Protein AF-A0A7S1Y5G3-F1 (afdb_monomer)

Sequence (217 aa):
IVLGGILVGGYVDHTKQYKRVTLACLVLSGLCLLPLGYMTNSNNAEDEEENVPFGLRYLAEATTTTTTSGWLVVFAMLGLGFFAGPIQPINAELAVDVIYPGDETAVESVQQIGGNLVSALLVPVAQWAARKQISVGGGTSTGTSDDDDGSGGGVICGDLILLLGITVLTFVYFRGFDAQLKRSLADSRDDEMREQQDGSGVELSDIQFETEKLLVV

Solvent-accessible surface area (backbo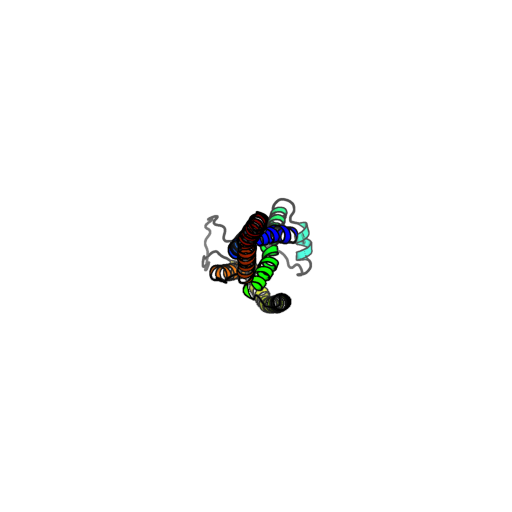ne atoms only — not comparable to full-atom values): 12418 Å² total; per-residue (Å²): 57,71,68,23,28,55,55,52,33,53,51,34,67,76,66,68,46,52,69,64,52,49,50,50,25,48,52,52,27,54,56,30,44,51,63,53,45,55,49,61,32,65,67,62,76,76,68,91,74,80,95,71,62,84,79,52,54,68,61,53,60,73,69,67,61,80,84,73,64,47,62,54,50,50,51,29,52,50,49,26,29,30,33,52,39,20,48,58,61,46,50,52,54,53,51,44,27,51,49,48,98,54,64,60,69,58,52,53,51,51,49,54,53,48,51,52,51,52,49,63,63,41,48,65,53,45,61,54,25,62,72,36,74,47,69,60,58,98,65,89,75,77,69,91,76,95,77,96,67,96,70,83,60,48,47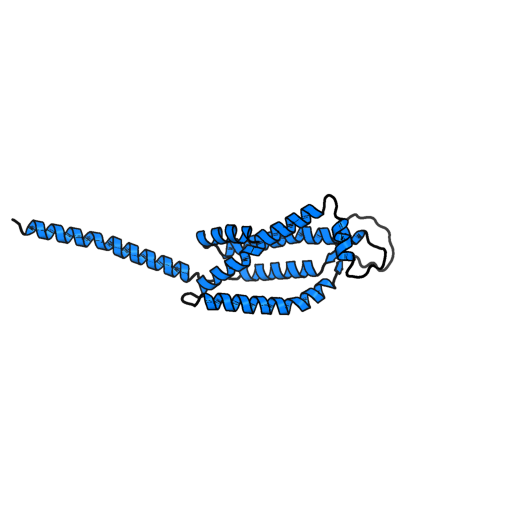,41,52,24,48,54,54,49,53,50,48,50,48,50,53,54,46,54,52,56,69,71,60,80,80,69,52,44,39,64,54,48,56,54,49,54,51,55,53,49,53,54,54,58,66,58,54,59,64,59,58,56,56,54,58,53,54,60,61,67,72,77,115

Foldseek 3Di:
DVVLQVPLVVVCVVVVPLLVLLLVLLVQLLVLLVLVQQLVQVVVVPDPDDDDDPVCCVVVVVPPPPDPSPVSNVVSVVSNCNSVVNNLVSVLVQVPQQPPVDDSVVSVVCCVVVVVVVVVVCVVVLVVQQPDWDQQDDDPPPDDDDDDDPPDRGGGRSNSVVVSVVSVVVSVVSVPDDGDRNNVVVVVVVVVVVVVVVVVVVVVVVVVVVVVVVVPD

Nearest PDB structures (foldseek):
  8hnc-assembly1_A  TM=4.983E-01  e=3.394E+00  Homo sapiens
  6bpp-assembly1_B  TM=4.238E-01  e=9.201E+00  Escherichia coli CFT073

Organism: NCBI:txid210454

pLDDT: mean 71.59, std 17.61, range [35.56, 93.75]

Mean predicted aligned error: 14.78 Å

Secondary structure (DSSP, 8-state):
-HHHHHHHHHHHHHH--HHHHHHHHHHHHHHHHHHHHHHHHHHTTS-------HHHHHHHHHHH--SSHHHHHHHHHHHHHHHHTTHHHHHHHHHHHHHTTS-HHHHHHHHHHHHHHHHHHHHHHHHHHHT-EEEE------S----------EEEEHHHHHHHHHHHHHHHHHHH-----HHHHHHHHHHHHHHHHHHHHHHHHHHHHHHHHHT--

InterPro domains:
  IPR036259 MFS transporter superfamily [G3DSA:1.20.1250.20] (1-180)
  IPR036259 MFS transporter superfamily [SSF103473] (2-173)
  IPR049680 Choline/ethanolamine transporter FLVCR1-2/SLC49-like [PTHR10924] (2-197)

Structure (mmCIF, N/CA/C/O backbone):
data_AF-A0A7S1Y5G3-F1
#
_entry.id   AF-A0A7S1Y5G3-F1
#
loop_
_atom_site.group_PDB
_atom_site.id
_atom_site.type_symbol
_atom_site.label_atom_id
_atom_site.label_alt_id
_atom_site.label_comp_id
_atom_site.label_asym_id
_atom_site.label_entity_id
_atom_site.label_seq_id
_atom_site.pdbx_PDB_ins_code
_atom_site.Cartn_x
_atom_site.Cartn_y
_atom_site.Cartn_z
_atom_site.occupancy
_atom_site.B_iso_or_equiv
_atom_site.auth_seq_id
_atom_site.auth_comp_id
_atom_site.auth_asym_id
_atom_site.auth_atom_id
_atom_site.pdbx_PDB_model_num
ATOM 1 N N . ILE A 1 1 ? 6.403 8.108 1.134 1.00 77.50 1 ILE A N 1
ATOM 2 C CA . ILE A 1 1 ? 5.907 7.079 2.079 1.00 77.50 1 ILE A CA 1
ATOM 3 C C . ILE A 1 1 ? 5.542 7.703 3.420 1.00 77.50 1 ILE A C 1
ATOM 5 O O . ILE A 1 1 ? 4.354 7.870 3.648 1.00 77.50 1 ILE A O 1
ATOM 9 N N . VAL A 1 2 ? 6.505 8.143 4.243 1.00 84.06 2 VAL A N 1
ATOM 10 C CA . VAL A 1 2 ? 6.234 8.704 5.590 1.00 84.06 2 VAL A CA 1
ATOM 11 C C . VAL A 1 2 ? 5.215 9.850 5.568 1.00 84.06 2 VAL A C 1
ATOM 13 O O . VAL A 1 2 ? 4.213 9.790 6.270 1.00 84.06 2 VAL A O 1
ATOM 16 N N . LEU A 1 3 ? 5.421 10.851 4.703 1.00 84.56 3 LEU A N 1
ATOM 17 C CA . LEU A 1 3 ? 4.517 12.003 4.586 1.00 84.56 3 LEU A CA 1
ATOM 18 C C . LEU A 1 3 ? 3.078 11.593 4.226 1.00 84.56 3 LEU A C 1
ATOM 20 O O . LEU A 1 3 ? 2.127 12.086 4.821 1.00 84.56 3 LEU A O 1
ATOM 24 N N . GLY A 1 4 ? 2.930 10.671 3.270 1.00 81.38 4 GLY A N 1
ATOM 25 C CA . GLY A 1 4 ? 1.624 10.140 2.887 1.00 81.38 4 GLY A CA 1
ATOM 26 C C . GLY A 1 4 ? 0.967 9.426 4.060 1.00 81.38 4 GLY A C 1
ATOM 27 O O . GLY A 1 4 ? -0.188 9.701 4.363 1.00 81.38 4 GLY A O 1
ATOM 28 N N . GLY A 1 5 ? 1.704 8.542 4.742 1.00 82.50 5 GLY A N 1
ATOM 29 C CA . GLY A 1 5 ? 1.192 7.776 5.879 1.00 82.50 5 GLY A CA 1
ATOM 30 C C . GLY A 1 5 ? 0.666 8.667 7.002 1.00 82.50 5 GLY A C 1
ATOM 31 O O . GLY A 1 5 ? -0.418 8.416 7.508 1.00 82.50 5 GLY A O 1
ATOM 32 N N . ILE A 1 6 ? 1.379 9.751 7.323 1.00 85.19 6 ILE A N 1
ATOM 33 C CA . ILE A 1 6 ? 0.953 10.711 8.350 1.00 85.19 6 ILE A CA 1
ATOM 34 C C . ILE A 1 6 ? -0.302 11.475 7.906 1.00 85.19 6 ILE A C 1
ATOM 36 O O . ILE A 1 6 ? -1.282 11.524 8.642 1.00 85.19 6 ILE A O 1
ATOM 40 N N . LEU A 1 7 ? -0.292 12.066 6.706 1.00 87.75 7 LEU A N 1
ATOM 41 C CA . LEU A 1 7 ? -1.391 12.925 6.249 1.00 87.75 7 LEU A CA 1
ATOM 42 C C . LEU A 1 7 ? -2.668 12.131 5.961 1.00 87.75 7 LEU A C 1
ATOM 44 O O . LEU A 1 7 ? -3.746 12.481 6.434 1.00 87.75 7 LEU A O 1
ATOM 48 N N . VAL A 1 8 ? -2.548 11.058 5.180 1.00 86.06 8 VAL A N 1
ATOM 49 C CA . VAL A 1 8 ? -3.690 10.236 4.769 1.00 86.06 8 VAL A CA 1
ATOM 50 C C . VAL A 1 8 ? -4.156 9.358 5.927 1.00 86.06 8 VAL A C 1
ATOM 52 O O . VAL A 1 8 ? -5.360 9.225 6.122 1.00 86.06 8 VAL A O 1
ATOM 55 N N . GLY A 1 9 ? -3.233 8.816 6.728 1.00 81.81 9 GLY A N 1
ATOM 56 C CA . GLY A 1 9 ? -3.572 8.072 7.942 1.00 81.81 9 GLY A CA 1
ATOM 57 C C . GLY A 1 9 ? -4.323 8.942 8.948 1.00 81.81 9 GLY A C 1
ATOM 58 O O . GLY A 1 9 ? -5.404 8.560 9.377 1.00 81.81 9 GLY A O 1
ATOM 59 N N . GLY A 1 10 ? -3.832 10.157 9.226 1.00 82.31 10 GLY A N 1
ATOM 60 C CA . GLY A 1 10 ? -4.519 11.099 10.116 1.00 82.31 10 GLY A CA 1
ATOM 61 C C . GLY A 1 10 ? -5.898 11.531 9.600 1.00 82.31 10 GLY A C 1
ATOM 62 O O . GLY A 1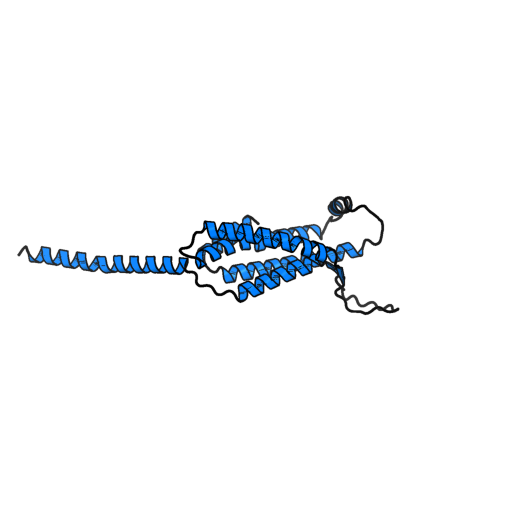 10 ? -6.847 11.644 10.372 1.00 82.31 10 GLY A O 1
ATOM 63 N N . TYR A 1 11 ? -6.051 11.718 8.284 1.00 85.88 11 TYR A N 1
ATOM 64 C CA . TYR A 1 11 ? -7.358 12.002 7.683 1.00 85.88 11 TYR A CA 1
ATOM 65 C C . TYR A 1 11 ? -8.345 10.833 7.833 1.00 85.88 11 TYR A C 1
ATOM 67 O O . TYR A 1 11 ? -9.527 11.039 8.125 1.00 85.88 11 TYR A O 1
ATOM 75 N N . VAL A 1 12 ? -7.877 9.601 7.621 1.00 85.12 12 VAL A N 1
ATOM 76 C CA . VAL A 1 12 ? -8.700 8.395 7.778 1.00 85.12 12 VAL A CA 1
ATOM 77 C C . VAL A 1 12 ? -9.108 8.197 9.224 1.00 85.12 12 VAL A C 1
ATOM 79 O O . VAL A 1 12 ? -10.271 7.888 9.465 1.00 85.12 12 VAL A O 1
ATOM 82 N N . ASP A 1 13 ? -8.196 8.424 10.162 1.00 81.62 13 ASP A N 1
ATOM 83 C CA . ASP A 1 13 ? -8.490 8.279 11.581 1.00 81.62 13 ASP A CA 1
ATOM 84 C C . ASP A 1 13 ? -9.601 9.243 12.032 1.00 81.62 13 ASP A C 1
ATOM 86 O O . ASP A 1 13 ? -10.566 8.830 12.672 1.00 81.62 13 ASP A O 1
ATOM 90 N N . HIS A 1 14 ? -9.565 10.501 11.577 1.00 80.44 14 HIS A N 1
ATOM 91 C CA . HIS A 1 14 ? -10.605 11.480 11.909 1.00 80.44 14 HIS A CA 1
ATOM 92 C C . HIS A 1 14 ? -11.952 11.213 11.211 1.00 80.44 14 HIS A C 1
ATOM 94 O O . HIS A 1 14 ? -13.014 11.544 11.736 1.00 80.44 14 HIS A O 1
ATOM 100 N N . THR A 1 15 ? -11.947 10.682 9.985 1.00 82.88 15 THR A N 1
ATOM 101 C CA . THR A 1 15 ? -13.185 10.500 9.199 1.00 82.88 15 THR A CA 1
ATOM 102 C C . THR A 1 15 ? -13.796 9.110 9.328 1.00 82.88 15 THR A C 1
ATOM 104 O O . THR A 1 15 ? -14.947 8.922 8.931 1.00 82.88 15 THR A O 1
ATOM 107 N N . LYS A 1 16 ? -13.031 8.129 9.822 1.00 80.19 16 LYS A N 1
ATOM 108 C CA . LYS A 1 16 ? -13.370 6.697 9.879 1.00 80.19 16 LYS A CA 1
ATOM 109 C C . LYS A 1 16 ? -13.840 6.119 8.529 1.00 80.19 16 LYS A C 1
ATOM 111 O O . LYS A 1 16 ? -14.489 5.078 8.460 1.00 80.19 16 LYS A O 1
ATOM 116 N N . GLN A 1 17 ? -13.486 6.763 7.407 1.00 84.06 17 GLN A N 1
ATOM 117 C CA . GLN A 1 17 ? -13.846 6.330 6.046 1.00 84.06 17 GLN A CA 1
ATOM 118 C C . GLN A 1 17 ? -12.764 5.444 5.407 1.00 84.06 17 GLN A C 1
ATOM 120 O O . GLN A 1 17 ? -12.364 5.662 4.260 1.00 84.06 17 GLN A O 1
ATOM 125 N N . TYR A 1 18 ? -12.331 4.402 6.122 1.00 84.88 18 TYR A N 1
ATOM 126 C CA . TYR A 1 18 ? -11.254 3.485 5.721 1.00 84.88 18 TYR A CA 1
ATOM 127 C C . TYR A 1 18 ? -11.399 2.980 4.277 1.00 84.88 18 TYR A C 1
ATOM 129 O O . TYR A 1 18 ? -10.516 3.164 3.444 1.00 84.88 18 TYR A O 1
ATOM 137 N N . LYS A 1 19 ? -12.569 2.424 3.934 1.00 85.06 19 LYS A N 1
ATOM 138 C CA . LYS A 1 19 ? -12.831 1.827 2.613 1.00 85.06 19 LYS A CA 1
ATOM 139 C C . LYS A 1 19 ? -12.670 2.819 1.459 1.00 85.06 19 LYS A C 1
ATOM 141 O O . LYS A 1 19 ? -12.053 2.493 0.447 1.00 85.06 19 LYS A O 1
ATOM 146 N N . ARG A 1 20 ? -13.239 4.023 1.582 1.00 86.19 20 ARG A N 1
ATOM 147 C CA . ARG A 1 20 ? -13.209 5.022 0.498 1.00 86.19 20 ARG A CA 1
ATOM 148 C C . ARG A 1 20 ? -11.797 5.537 0.266 1.00 86.19 20 ARG A C 1
ATOM 150 O O . ARG A 1 20 ? -11.388 5.660 -0.886 1.00 86.19 20 ARG A O 1
ATOM 157 N N . VAL A 1 21 ? -11.056 5.785 1.342 1.00 88.31 21 VAL A N 1
ATOM 158 C CA . VAL A 1 21 ? -9.694 6.305 1.237 1.00 88.31 21 VAL A CA 1
ATOM 159 C C . VAL A 1 21 ? -8.735 5.241 0.710 1.00 88.31 21 VAL A C 1
ATOM 161 O O . VAL A 1 21 ? -7.982 5.531 -0.215 1.00 88.31 21 VAL A O 1
ATOM 164 N N . THR A 1 22 ? -8.827 3.989 1.174 1.00 88.31 22 THR A N 1
ATOM 165 C CA . THR A 1 22 ? -8.014 2.889 0.628 1.00 88.31 22 THR A CA 1
ATOM 166 C C . THR A 1 22 ? -8.268 2.676 -0.864 1.00 88.31 22 THR A C 1
ATOM 168 O O . THR A 1 22 ? -7.319 2.520 -1.631 1.00 88.31 22 THR A O 1
ATOM 171 N N . LEU A 1 23 ? -9.529 2.724 -1.313 1.00 89.69 23 LEU A N 1
ATOM 172 C CA . LEU A 1 23 ? -9.854 2.609 -2.738 1.00 89.69 23 LEU A CA 1
ATOM 173 C C . LEU A 1 23 ? -9.301 3.784 -3.557 1.00 89.69 23 LEU A C 1
ATOM 175 O O . LEU A 1 23 ? -8.766 3.560 -4.641 1.00 89.69 23 LEU A O 1
ATOM 179 N N . ALA A 1 24 ? -9.385 5.016 -3.045 1.00 89.88 24 ALA A N 1
ATOM 180 C CA . ALA A 1 24 ? -8.804 6.184 -3.705 1.00 89.88 24 ALA A CA 1
ATOM 181 C C . ALA A 1 24 ? -7.274 6.068 -3.816 1.00 89.88 24 ALA A C 1
ATOM 183 O O . ALA A 1 24 ? -6.723 6.277 -4.896 1.00 89.88 24 ALA A O 1
ATOM 184 N N . CYS A 1 25 ? -6.599 5.656 -2.738 1.00 90.25 25 CYS A N 1
ATOM 185 C CA . CYS A 1 25 ? -5.164 5.379 -2.728 1.00 90.25 25 CYS A CA 1
ATOM 186 C C . CYS A 1 25 ? -4.776 4.326 -3.771 1.00 90.25 25 CYS A C 1
ATOM 188 O O . CYS A 1 25 ? -3.854 4.562 -4.543 1.00 90.25 25 CYS A O 1
ATOM 190 N N . LEU A 1 26 ? -5.503 3.207 -3.857 1.00 89.19 26 LEU A N 1
ATOM 191 C CA . LEU A 1 26 ? -5.235 2.150 -4.841 1.00 89.19 26 LEU A CA 1
ATOM 192 C C . LEU A 1 26 ? -5.387 2.636 -6.286 1.00 89.19 26 LEU A C 1
ATOM 194 O O . LEU A 1 26 ? -4.545 2.327 -7.127 1.00 89.19 26 LEU A O 1
ATOM 198 N N . VAL A 1 27 ? -6.432 3.415 -6.578 1.00 91.62 27 VAL A N 1
ATOM 199 C CA . VAL A 1 27 ? -6.647 3.986 -7.917 1.00 91.62 27 VAL A CA 1
ATOM 200 C C . VAL A 1 27 ? -5.523 4.956 -8.276 1.00 91.62 27 VAL A C 1
ATOM 202 O O . VAL A 1 27 ? -4.963 4.864 -9.366 1.00 91.62 27 VAL A O 1
ATOM 205 N N . LEU A 1 28 ? -5.150 5.850 -7.358 1.00 90.56 28 LEU A N 1
ATOM 206 C CA . LEU A 1 28 ? -4.080 6.821 -7.583 1.00 90.56 28 LEU A CA 1
ATOM 207 C C . LEU A 1 28 ? -2.712 6.140 -7.721 1.00 90.56 28 LEU A C 1
ATOM 209 O O . LEU A 1 28 ? -1.952 6.487 -8.621 1.00 90.56 28 LEU A O 1
ATOM 213 N N . SER A 1 29 ? -2.426 5.114 -6.916 1.00 87.44 29 SER A N 1
ATOM 214 C CA . SER A 1 29 ? -1.239 4.270 -7.078 1.00 87.44 29 SER A CA 1
ATOM 215 C C . SER A 1 29 ? -1.216 3.580 -8.442 1.00 87.44 29 SER A C 1
ATOM 217 O O . SER A 1 29 ? -0.192 3.626 -9.117 1.00 87.44 29 SER A O 1
ATOM 219 N N . GLY A 1 30 ? -2.338 3.006 -8.888 1.00 86.69 30 GLY A N 1
ATOM 220 C CA . GLY A 1 30 ? -2.460 2.404 -10.218 1.00 86.69 30 GLY A CA 1
ATOM 221 C C . GLY A 1 30 ? -2.222 3.406 -11.352 1.00 86.69 30 GLY A C 1
ATOM 222 O O . GLY A 1 30 ? -1.520 3.095 -12.310 1.00 86.69 30 GLY A O 1
ATOM 223 N N . LEU A 1 31 ? -2.726 4.636 -11.218 1.00 86.56 31 LEU A N 1
ATOM 224 C CA . LEU A 1 31 ? -2.461 5.715 -12.174 1.00 86.56 31 LEU A CA 1
ATOM 225 C C . LEU A 1 31 ? -0.982 6.117 -12.199 1.00 86.56 31 LEU A C 1
ATOM 227 O O . LEU A 1 31 ? -0.446 6.360 -13.277 1.00 86.56 31 LEU A O 1
ATOM 231 N N . CYS A 1 32 ? -0.299 6.130 -11.050 1.00 84.88 32 CYS A N 1
ATOM 232 C CA . CYS A 1 32 ? 1.146 6.372 -10.981 1.00 84.88 32 CYS A CA 1
ATOM 233 C C . CYS A 1 32 ? 1.982 5.255 -11.633 1.00 84.88 32 CYS A C 1
ATOM 235 O O . CYS A 1 32 ? 3.120 5.515 -12.022 1.00 84.88 32 CYS A O 1
ATOM 237 N N . LEU A 1 33 ? 1.442 4.040 -11.794 1.00 82.19 33 LEU A N 1
ATOM 238 C CA . LEU A 1 33 ? 2.125 2.946 -12.497 1.00 82.19 33 LEU A CA 1
ATOM 239 C C . LEU A 1 33 ? 2.136 3.136 -14.024 1.00 82.19 33 LEU A C 1
ATOM 241 O O . LEU A 1 33 ? 3.086 2.712 -14.677 1.00 82.19 33 LEU A O 1
ATOM 245 N N . LEU A 1 34 ? 1.137 3.808 -14.605 1.00 81.06 34 LEU A N 1
ATOM 246 C CA . LEU A 1 34 ? 1.053 4.032 -16.056 1.00 81.06 34 LEU A CA 1
ATOM 247 C C . LEU A 1 34 ? 2.266 4.779 -16.651 1.00 81.06 34 LEU A C 1
ATOM 249 O O . LEU A 1 34 ? 2.849 4.264 -17.609 1.00 81.06 34 LEU A O 1
ATOM 253 N N . PRO A 1 35 ? 2.704 5.939 -16.114 1.00 75.19 35 PRO A N 1
ATOM 254 C CA . PRO A 1 35 ? 3.880 6.631 -16.639 1.00 75.19 35 PRO A CA 1
ATOM 255 C C . PRO A 1 35 ? 5.170 5.825 -16.444 1.00 75.19 35 PRO A C 1
ATOM 257 O O . PRO A 1 35 ? 6.055 5.902 -17.290 1.00 75.19 35 PRO A O 1
ATOM 260 N N . LEU A 1 36 ? 5.271 5.013 -15.383 1.00 74.44 36 LEU A N 1
ATOM 261 C CA . LEU A 1 36 ? 6.417 4.120 -15.174 1.00 74.44 36 LEU A CA 1
ATOM 262 C C . LEU A 1 36 ? 6.484 3.037 -16.255 1.00 74.44 36 LEU A C 1
ATOM 264 O O . LEU A 1 36 ? 7.555 2.774 -16.789 1.00 74.44 36 LEU A O 1
ATOM 268 N N . GLY A 1 37 ? 5.337 2.467 -16.624 1.00 67.88 37 GLY A N 1
ATOM 269 C CA . GLY A 1 37 ? 5.243 1.496 -17.709 1.00 67.88 37 GLY A CA 1
ATOM 270 C C . GLY A 1 37 ? 5.617 2.057 -19.076 1.00 67.88 37 GLY A C 1
ATOM 271 O O . GLY A 1 37 ? 6.340 1.416 -19.834 1.00 67.88 37 GLY A O 1
ATOM 272 N N . TYR A 1 38 ? 5.146 3.268 -19.378 1.00 65.25 38 TYR A N 1
ATOM 273 C CA . TYR A 1 38 ? 5.426 3.929 -20.652 1.00 65.25 38 TYR A CA 1
ATOM 274 C C . TYR A 1 38 ? 6.909 4.312 -20.801 1.00 65.25 38 TYR A C 1
ATOM 276 O O . TYR A 1 38 ? 7.485 4.162 -21.876 1.00 65.25 38 TYR A O 1
ATOM 284 N N . MET A 1 39 ? 7.550 4.751 -19.712 1.00 60.28 39 MET A N 1
ATOM 285 C CA . MET A 1 39 ? 8.973 5.121 -19.690 1.00 60.28 39 MET A CA 1
ATOM 286 C C . MET A 1 39 ? 9.900 3.952 -20.002 1.00 60.28 39 MET A C 1
ATOM 288 O O . MET A 1 39 ? 10.817 4.093 -20.807 1.00 60.28 39 MET A O 1
ATOM 292 N N . THR A 1 40 ? 9.655 2.789 -19.394 1.00 56.81 40 THR A N 1
ATOM 293 C CA . THR A 1 40 ? 10.480 1.601 -19.641 1.00 56.81 40 THR A CA 1
ATOM 294 C C . THR A 1 40 ? 10.414 1.157 -21.103 1.00 56.81 40 THR A C 1
ATOM 296 O O . THR A 1 40 ? 11.394 0.644 -21.631 1.00 56.81 40 THR A O 1
ATOM 299 N N . ASN A 1 41 ? 9.294 1.388 -21.787 1.00 51.88 41 ASN A N 1
ATOM 300 C CA . ASN A 1 41 ? 9.164 1.070 -23.203 1.00 51.88 41 ASN A CA 1
ATOM 301 C C . ASN A 1 41 ? 9.958 2.031 -24.110 1.00 51.88 41 ASN A C 1
ATOM 303 O O . ASN A 1 41 ? 10.583 1.591 -25.067 1.00 51.88 41 ASN A O 1
ATOM 307 N N . SER A 1 42 ? 9.973 3.331 -23.795 1.00 47.16 42 SER A N 1
ATOM 308 C CA . SER A 1 42 ? 10.652 4.335 -24.629 1.00 47.16 42 SER A CA 1
ATOM 309 C C . SER A 1 42 ? 12.179 4.197 -24.632 1.00 47.16 42 SER A C 1
ATOM 311 O O . SER A 1 4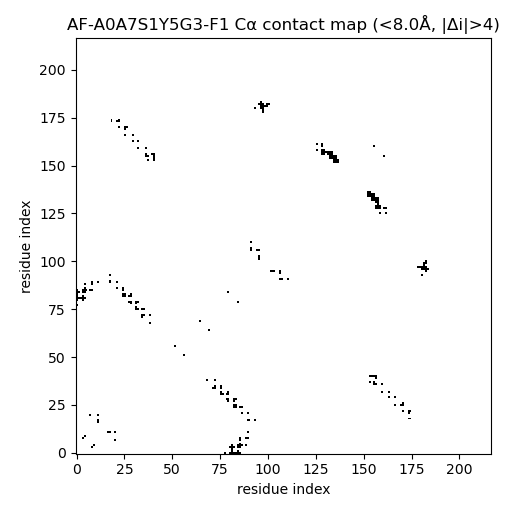2 ? 12.791 4.486 -25.651 1.00 47.16 42 SER A O 1
ATOM 313 N N . ASN A 1 43 ? 12.791 3.761 -23.524 1.00 49.06 43 ASN A N 1
ATOM 314 C CA . ASN A 1 43 ? 14.252 3.624 -23.422 1.00 49.06 43 ASN A CA 1
ATOM 315 C C . ASN A 1 43 ? 14.789 2.327 -24.056 1.00 49.06 43 ASN A C 1
ATOM 317 O O . ASN A 1 43 ? 15.951 2.267 -24.428 1.00 49.06 43 ASN A O 1
ATOM 321 N N . ASN A 1 44 ? 13.960 1.286 -24.196 1.00 47.78 44 ASN A N 1
ATOM 322 C CA . ASN A 1 44 ? 14.385 0.002 -24.772 1.00 47.78 44 ASN A CA 1
ATOM 323 C C . ASN A 1 44 ? 14.350 -0.024 -26.311 1.00 47.78 44 ASN A C 1
ATOM 325 O O . ASN A 1 44 ? 14.777 -1.009 -26.906 1.00 47.78 44 ASN A O 1
ATOM 329 N N . ALA A 1 45 ? 13.826 1.022 -26.957 1.00 46.44 45 ALA A N 1
ATOM 330 C CA . ALA A 1 45 ? 13.732 1.106 -28.414 1.00 46.44 45 ALA A CA 1
ATOM 331 C C . ALA A 1 45 ? 15.026 1.602 -29.093 1.00 46.44 45 ALA A C 1
ATOM 333 O O . ALA A 1 45 ? 15.100 1.568 -30.318 1.00 46.44 45 ALA A O 1
ATOM 334 N N . GLU A 1 46 ? 16.034 2.045 -28.330 1.00 46.56 46 GLU A N 1
ATOM 335 C CA . GLU A 1 46 ? 17.292 2.582 -28.881 1.00 46.56 46 GLU A CA 1
ATOM 336 C C . GLU A 1 46 ? 18.512 1.654 -28.710 1.00 46.56 46 GLU A C 1
ATOM 338 O O . GLU A 1 46 ? 19.551 1.922 -29.304 1.00 46.56 46 GLU A O 1
ATOM 343 N N . ASP A 1 47 ? 18.392 0.526 -28.000 1.00 43.47 47 ASP A N 1
ATOM 344 C CA . ASP A 1 47 ? 19.535 -0.343 -27.677 1.00 43.47 47 ASP A CA 1
ATOM 345 C C . ASP A 1 47 ? 19.476 -1.709 -28.398 1.00 43.47 47 ASP A C 1
ATOM 347 O O . ASP A 1 47 ? 19.418 -2.770 -27.770 1.00 43.47 47 ASP A O 1
ATOM 351 N N . GLU A 1 48 ? 19.547 -1.702 -29.733 1.00 49.81 48 GLU A N 1
ATOM 352 C CA . GLU A 1 48 ? 20.192 -2.799 -30.473 1.00 49.81 48 GLU A CA 1
ATOM 353 C C . GLU A 1 48 ? 21.678 -2.463 -30.683 1.00 49.81 48 GLU A C 1
ATOM 355 O O . GLU A 1 48 ? 22.094 -2.155 -31.789 1.00 49.81 48 GLU A O 1
ATOM 360 N N . GLU A 1 49 ? 22.504 -2.535 -29.636 1.00 49.91 49 GLU A N 1
ATOM 361 C CA . GLU A 1 49 ? 23.856 -3.089 -29.777 1.00 49.91 49 GLU A CA 1
ATOM 362 C C . GLU A 1 49 ? 24.535 -3.344 -28.423 1.00 49.91 49 GLU A C 1
ATOM 364 O O . GLU A 1 49 ? 24.533 -2.535 -27.503 1.00 49.91 49 GLU A O 1
ATOM 369 N N . GLU A 1 50 ? 25.208 -4.488 -28.391 1.00 48.22 50 GLU A N 1
ATOM 370 C CA . GLU A 1 50 ? 26.388 -4.781 -27.585 1.00 48.22 50 GLU A CA 1
ATOM 371 C C . GLU A 1 50 ? 26.230 -5.354 -26.157 1.00 48.22 50 GLU A C 1
ATOM 373 O O . GLU A 1 50 ? 25.456 -4.966 -25.285 1.00 48.22 50 GLU A O 1
ATOM 378 N N . ASN A 1 51 ? 27.022 -6.402 -25.960 1.00 44.59 51 ASN A N 1
ATOM 379 C CA . ASN A 1 51 ? 26.973 -7.426 -24.931 1.00 44.59 51 ASN A CA 1
ATOM 380 C C . ASN A 1 51 ? 27.622 -6.922 -23.626 1.00 44.59 51 ASN A C 1
ATOM 382 O O . ASN A 1 51 ? 28.746 -7.300 -23.297 1.00 44.59 51 ASN A O 1
ATOM 386 N N . VAL A 1 52 ? 26.943 -6.035 -22.888 1.00 50.81 52 VAL A N 1
ATOM 387 C CA . VAL A 1 52 ? 27.444 -5.501 -21.604 1.00 50.81 52 VAL A CA 1
ATOM 388 C C . VAL A 1 52 ? 26.978 -6.343 -20.402 1.00 50.81 52 VAL A C 1
ATOM 390 O O . VAL A 1 52 ? 25.782 -6.612 -20.256 1.00 50.81 52 VAL A O 1
ATOM 393 N N . PRO A 1 53 ? 27.888 -6.748 -19.490 1.00 43.91 53 PRO A N 1
ATOM 394 C CA . PRO A 1 53 ? 27.553 -7.593 -18.347 1.00 43.91 53 PRO A CA 1
ATOM 395 C C . PRO A 1 53 ? 26.557 -6.927 -17.381 1.00 43.91 53 PRO A C 1
ATOM 397 O O . PRO A 1 53 ? 26.655 -5.742 -17.060 1.00 43.91 53 PRO A O 1
ATOM 400 N N . PHE A 1 54 ? 25.635 -7.752 -16.868 1.00 52.00 54 PHE A N 1
ATOM 401 C CA . PHE A 1 54 ? 24.442 -7.436 -16.059 1.00 52.00 54 PHE A CA 1
ATOM 402 C C . PHE A 1 54 ? 24.632 -6.391 -14.938 1.00 52.00 54 PHE A C 1
ATOM 404 O O . PHE A 1 54 ? 23.706 -5.649 -14.627 1.00 52.00 54 PHE A O 1
ATOM 411 N N . GLY A 1 55 ? 25.826 -6.298 -14.341 1.00 46.62 55 GLY A N 1
ATOM 412 C CA . GLY A 1 55 ? 26.116 -5.355 -13.253 1.00 46.62 55 GLY A CA 1
ATOM 413 C C . GLY A 1 55 ? 26.458 -3.926 -13.691 1.00 46.62 55 GLY A C 1
ATOM 414 O O . GLY A 1 55 ? 26.313 -3.004 -12.894 1.00 46.62 55 GLY A O 1
ATOM 415 N N . LEU A 1 56 ? 26.896 -3.721 -14.939 1.00 44.31 56 LEU A N 1
ATOM 416 C CA . LEU A 1 56 ? 27.326 -2.405 -15.429 1.00 44.31 56 LEU A CA 1
ATOM 417 C C . LEU A 1 56 ? 26.201 -1.621 -16.119 1.00 44.31 56 LEU A C 1
ATOM 419 O O . LEU A 1 56 ? 26.266 -0.395 -16.153 1.00 44.31 56 LEU A O 1
ATOM 423 N N . ARG A 1 57 ? 25.139 -2.300 -16.585 1.00 50.72 57 ARG A N 1
ATOM 424 C CA . ARG A 1 57 ? 23.950 -1.643 -17.161 1.00 50.72 57 ARG A CA 1
ATOM 425 C C . ARG A 1 57 ? 23.252 -0.732 -16.145 1.00 50.72 57 ARG A C 1
ATOM 427 O O . ARG A 1 57 ? 22.938 0.403 -16.468 1.00 50.72 57 ARG A O 1
ATOM 434 N N . TYR A 1 58 ? 23.148 -1.161 -14.884 1.00 50.66 58 TYR A N 1
ATOM 435 C CA . TYR A 1 58 ? 22.554 -0.349 -13.810 1.00 50.66 58 TYR A CA 1
ATOM 436 C C . TYR A 1 58 ? 23.342 0.930 -13.475 1.00 50.66 58 TYR A C 1
ATOM 438 O O . TYR A 1 58 ? 22.749 1.914 -13.041 1.00 50.66 58 TYR A O 1
ATOM 446 N N . LEU A 1 59 ? 24.667 0.929 -13.659 1.00 40.97 59 LEU A N 1
ATOM 447 C CA . LEU A 1 59 ? 25.517 2.103 -13.416 1.00 40.97 59 LEU A CA 1
ATOM 448 C C . LEU A 1 59 ? 25.603 3.021 -14.644 1.00 40.97 59 LEU A C 1
ATOM 450 O O . LEU A 1 59 ? 25.641 4.242 -14.489 1.00 40.97 59 LEU A O 1
ATOM 454 N N . ALA A 1 60 ? 25.599 2.452 -15.853 1.00 44.69 60 ALA A N 1
ATOM 455 C CA . ALA A 1 60 ? 25.581 3.211 -17.101 1.00 44.69 60 ALA A CA 1
ATOM 456 C C . ALA A 1 60 ? 24.242 3.942 -17.300 1.00 44.69 60 ALA A C 1
ATOM 458 O O . ALA A 1 60 ? 24.232 5.134 -17.596 1.00 44.69 60 ALA A O 1
ATOM 459 N N . GLU A 1 61 ? 23.118 3.278 -17.021 1.00 50.69 61 GLU A N 1
ATOM 460 C CA . GLU A 1 61 ? 21.776 3.843 -17.204 1.00 50.69 61 GLU A CA 1
ATOM 461 C C . GLU A 1 61 ? 21.403 4.894 -16.145 1.00 50.69 61 GLU A C 1
ATOM 463 O O . GLU A 1 61 ? 20.560 5.758 -16.378 1.00 50.69 61 GLU A O 1
ATOM 468 N N . ALA A 1 62 ? 22.110 4.914 -15.010 1.00 47.31 62 ALA A N 1
ATOM 469 C CA . ALA A 1 62 ? 22.017 6.001 -14.035 1.00 47.31 62 ALA A CA 1
ATOM 470 C C . ALA A 1 62 ? 22.650 7.319 -14.533 1.00 47.31 62 ALA A C 1
ATOM 472 O O . ALA A 1 62 ? 22.415 8.370 -13.935 1.00 47.31 62 ALA A O 1
ATOM 473 N N . THR A 1 63 ? 23.451 7.281 -15.607 1.00 45.50 63 THR A N 1
ATOM 474 C CA . THR A 1 63 ? 24.239 8.432 -16.084 1.00 45.50 63 THR A CA 1
ATOM 475 C C . THR A 1 63 ? 23.652 9.079 -17.354 1.00 45.50 63 THR A C 1
ATOM 477 O O . THR A 1 63 ? 23.888 10.262 -17.596 1.00 45.50 63 THR A O 1
ATOM 480 N N . THR A 1 64 ? 22.827 8.372 -18.138 1.00 45.16 64 THR A N 1
ATOM 481 C CA . THR A 1 64 ? 22.296 8.855 -19.435 1.00 45.16 64 THR A CA 1
ATOM 482 C C . THR A 1 64 ? 20.893 9.473 -19.403 1.00 45.16 64 THR A C 1
ATOM 484 O O . THR A 1 64 ? 20.517 10.138 -20.366 1.00 45.16 64 THR A O 1
ATOM 487 N N . THR A 1 65 ? 20.122 9.389 -18.312 1.00 47.84 65 THR A N 1
ATOM 488 C CA . THR A 1 65 ? 18.787 10.030 -18.217 1.00 47.84 65 THR A CA 1
ATOM 489 C C . THR A 1 65 ? 18.856 11.530 -17.905 1.00 47.84 65 THR A C 1
ATOM 491 O O . THR A 1 65 ? 18.208 12.032 -16.983 1.00 47.84 65 THR A O 1
ATOM 494 N N . THR A 1 66 ? 19.645 12.280 -18.668 1.00 48.19 66 THR A N 1
ATOM 495 C CA . THR A 1 66 ? 19.688 13.741 -18.570 1.00 48.19 66 THR A CA 1
ATOM 496 C C . THR A 1 66 ? 18.708 14.322 -19.590 1.00 48.19 66 THR A C 1
ATOM 498 O O . THR A 1 66 ? 19.025 14.419 -20.770 1.00 48.19 66 THR A O 1
ATOM 501 N N . THR A 1 67 ? 17.497 14.698 -19.145 1.00 50.12 67 THR A N 1
ATOM 502 C CA . THR A 1 67 ? 16.966 16.093 -19.200 1.00 50.12 67 THR A CA 1
ATOM 503 C C . THR A 1 67 ? 15.425 16.182 -19.118 1.00 50.12 67 THR A C 1
ATOM 505 O O . THR A 1 67 ? 14.921 17.194 -18.639 1.00 50.12 67 THR A O 1
ATOM 508 N N . THR A 1 68 ? 14.629 15.157 -19.466 1.00 48.44 68 THR A N 1
ATOM 509 C CA . THR A 1 68 ? 13.140 15.292 -19.417 1.00 48.44 68 THR A CA 1
ATOM 510 C C . THR A 1 68 ? 12.389 14.079 -18.849 1.00 48.44 68 THR A C 1
ATOM 512 O O . THR A 1 68 ? 11.358 14.251 -18.201 1.00 48.44 68 THR A O 1
ATOM 515 N N . SER A 1 69 ? 12.926 12.864 -18.978 1.00 62.53 69 SER A N 1
ATOM 516 C CA . SER A 1 69 ? 12.289 11.622 -18.508 1.00 62.53 69 SER A CA 1
ATOM 517 C C . SER A 1 69 ? 12.554 11.284 -17.032 1.00 62.53 69 SER A C 1
ATOM 519 O O . SER A 1 69 ? 11.673 10.762 -16.348 1.00 62.53 69 SER A O 1
ATOM 521 N N . GLY A 1 70 ? 13.726 11.641 -16.494 1.00 67.81 70 GLY A N 1
ATOM 522 C CA . GLY A 1 70 ? 14.108 11.294 -15.117 1.00 67.81 70 GLY A CA 1
ATOM 523 C C . GLY A 1 70 ? 13.192 11.905 -14.051 1.00 67.81 70 GLY A C 1
ATOM 524 O O . GLY A 1 70 ? 12.760 11.223 -13.124 1.00 67.81 70 GLY A O 1
ATOM 525 N N . TRP A 1 71 ? 12.811 13.175 -14.217 1.00 78.00 71 TRP A N 1
ATOM 526 C CA . TRP A 1 71 ? 11.928 13.861 -13.268 1.00 78.00 71 TRP A CA 1
ATOM 527 C C . TRP A 1 71 ? 10.531 13.246 -13.208 1.00 78.00 71 TRP A C 1
ATOM 529 O O . TRP A 1 71 ? 9.950 13.148 -12.133 1.00 78.00 71 TRP A O 1
ATOM 539 N N . LEU A 1 72 ? 10.005 12.776 -14.337 1.00 75.12 72 LEU A N 1
ATOM 540 C CA . LEU A 1 72 ? 8.711 12.100 -14.396 1.00 75.12 72 LEU A CA 1
ATOM 541 C C . LEU A 1 72 ? 8.736 10.756 -13.654 1.00 75.12 72 LEU A C 1
ATOM 543 O O . LEU A 1 72 ? 7.797 10.463 -12.917 1.00 75.12 72 LEU A O 1
ATOM 547 N N . VAL A 1 73 ? 9.818 9.977 -13.773 1.00 78.88 73 VAL A N 1
ATOM 548 C CA . VAL A 1 73 ? 10.008 8.747 -12.981 1.00 78.88 73 VAL A CA 1
ATOM 549 C C . VAL A 1 73 ? 10.081 9.073 -11.492 1.00 78.88 73 VAL A C 1
ATOM 551 O O . VAL A 1 73 ? 9.424 8.415 -10.686 1.00 78.88 73 VAL A O 1
ATOM 554 N N . VAL A 1 74 ? 10.818 10.123 -11.121 1.00 84.19 74 VAL A N 1
ATOM 555 C CA . VAL A 1 74 ? 10.909 10.587 -9.731 1.00 84.19 74 VAL A CA 1
ATOM 556 C C . VAL A 1 74 ? 9.533 10.988 -9.199 1.00 84.19 74 VAL A C 1
ATOM 558 O O . VAL A 1 74 ? 9.149 10.534 -8.124 1.00 84.19 74 VAL A O 1
ATOM 561 N N . PHE A 1 75 ? 8.754 11.777 -9.943 1.00 84.75 75 PHE A N 1
ATOM 562 C CA . PHE A 1 75 ? 7.402 12.159 -9.532 1.00 84.75 75 PHE A CA 1
ATOM 563 C C . PHE A 1 75 ? 6.450 10.964 -9.465 1.00 84.75 75 PHE A C 1
ATOM 565 O O . PHE A 1 75 ? 5.642 10.890 -8.540 1.00 84.75 75 PHE A O 1
ATOM 572 N N . ALA A 1 76 ? 6.563 10.004 -10.384 1.00 83.62 76 ALA A N 1
ATOM 573 C CA . ALA A 1 76 ? 5.754 8.792 -10.367 1.00 83.62 76 ALA A CA 1
ATOM 574 C C . ALA A 1 76 ? 6.094 7.891 -9.168 1.00 83.62 76 ALA A C 1
ATOM 576 O O . ALA A 1 76 ? 5.187 7.430 -8.482 1.00 83.62 76 ALA A O 1
ATOM 577 N N . MET A 1 77 ? 7.377 7.701 -8.851 1.00 87.25 77 MET A N 1
ATOM 578 C CA . MET A 1 77 ? 7.834 6.981 -7.654 1.00 87.25 77 MET A CA 1
ATOM 579 C C . MET A 1 77 ? 7.437 7.701 -6.361 1.00 87.25 77 MET A C 1
ATOM 581 O O . MET A 1 77 ? 7.007 7.065 -5.397 1.00 87.25 77 MET A O 1
ATOM 585 N N . LEU A 1 78 ? 7.538 9.033 -6.337 1.00 88.88 78 LEU A N 1
ATOM 586 C CA . LEU A 1 78 ? 7.144 9.849 -5.192 1.00 88.88 78 LEU A CA 1
ATOM 587 C C . LEU A 1 78 ? 5.633 9.764 -4.960 1.00 88.88 78 LEU A C 1
ATOM 589 O O . LEU A 1 78 ? 5.210 9.510 -3.832 1.00 88.88 78 LEU A O 1
ATOM 593 N N . GLY A 1 79 ? 4.832 9.904 -6.019 1.00 87.62 79 GLY A N 1
ATOM 594 C CA . GLY A 1 79 ? 3.380 9.741 -5.987 1.00 87.62 79 GLY A CA 1
ATOM 595 C C . GLY A 1 79 ? 2.969 8.330 -5.574 1.00 87.62 79 GLY A C 1
ATOM 596 O O . GLY A 1 79 ? 2.182 8.168 -4.643 1.00 87.62 79 GLY A O 1
ATOM 597 N N . LEU A 1 80 ? 3.578 7.300 -6.168 1.00 88.12 80 LEU A N 1
ATOM 598 C CA . LEU A 1 80 ? 3.348 5.905 -5.795 1.00 88.12 80 LEU A CA 1
ATOM 599 C C . LEU A 1 80 ? 3.637 5.688 -4.306 1.00 88.12 80 LEU A C 1
ATOM 601 O O . LEU A 1 80 ? 2.796 5.157 -3.590 1.00 88.12 80 LEU A O 1
ATOM 605 N N . GLY A 1 81 ? 4.778 6.170 -3.808 1.00 88.44 81 GLY A N 1
ATOM 606 C CA . GLY A 1 81 ? 5.124 6.091 -2.393 1.00 88.44 81 GLY A CA 1
ATOM 607 C C . GLY A 1 81 ? 4.228 6.942 -1.486 1.00 88.44 81 GLY A C 1
ATOM 608 O O . GLY A 1 81 ? 4.109 6.638 -0.299 1.00 88.44 81 GLY A O 1
ATOM 609 N N . PHE A 1 82 ? 3.623 8.016 -1.990 1.00 90.75 82 PHE A N 1
ATOM 610 C CA . PHE A 1 82 ? 2.679 8.848 -1.243 1.00 90.75 82 PHE A CA 1
ATOM 611 C C . PHE A 1 82 ? 1.316 8.165 -1.092 1.00 90.75 82 PHE A C 1
ATOM 613 O O . PHE A 1 82 ? 0.768 8.179 0.004 1.00 90.75 82 PHE A O 1
ATOM 620 N N . PHE A 1 83 ? 0.803 7.524 -2.146 1.00 90.31 83 PHE A N 1
ATOM 621 C CA . PHE A 1 83 ? -0.515 6.878 -2.133 1.00 90.31 83 PHE A CA 1
ATOM 622 C C . PHE A 1 83 ? -0.492 5.426 -1.651 1.00 90.31 83 PHE A C 1
ATOM 624 O O . PHE A 1 83 ? -1.423 5.012 -0.965 1.00 90.31 83 PHE A O 1
ATOM 631 N N . ALA A 1 84 ? 0.571 4.669 -1.937 1.00 88.00 84 ALA A N 1
ATOM 632 C CA . ALA A 1 84 ? 0.693 3.277 -1.503 1.00 88.00 84 ALA A CA 1
ATOM 633 C C . ALA A 1 84 ? 1.153 3.154 -0.041 1.00 88.00 84 ALA A C 1
ATOM 635 O O . ALA A 1 84 ? 0.748 2.231 0.659 1.00 88.00 84 ALA A O 1
ATOM 636 N N . GLY A 1 85 ? 1.972 4.096 0.440 1.00 87.88 85 GLY A N 1
ATOM 637 C CA . GLY A 1 85 ? 2.500 4.092 1.810 1.00 87.88 85 GLY A CA 1
ATOM 638 C C . GLY A 1 85 ? 1.434 4.028 2.921 1.00 87.88 85 GLY A C 1
ATOM 639 O O . GLY A 1 85 ? 1.572 3.205 3.822 1.00 87.88 85 GLY A O 1
ATOM 640 N N . PRO A 1 86 ? 0.362 4.838 2.866 1.00 88.62 86 PRO A N 1
ATOM 641 C CA . PRO A 1 86 ? -0.721 4.829 3.853 1.00 88.62 86 PRO A CA 1
ATOM 642 C C . PRO A 1 86 ? -1.533 3.537 3.915 1.00 88.62 86 PRO A C 1
ATOM 644 O O . PRO A 1 86 ? -2.187 3.292 4.923 1.00 88.62 86 PRO A O 1
ATOM 647 N N . ILE A 1 87 ? -1.525 2.719 2.855 1.00 88.94 87 ILE A N 1
ATOM 648 C CA . ILE A 1 87 ? -2.401 1.542 2.753 1.00 88.94 87 ILE A CA 1
ATOM 649 C C . ILE A 1 87 ? -2.131 0.557 3.899 1.00 88.94 87 ILE A C 1
ATOM 651 O O . ILE A 1 87 ? -3.070 -0.046 4.412 1.00 88.94 87 ILE A O 1
ATOM 655 N N . GLN A 1 88 ? -0.871 0.429 4.332 1.00 87.62 88 GLN A N 1
ATOM 656 C CA . GLN A 1 88 ? -0.488 -0.451 5.439 1.00 87.62 88 GLN A CA 1
ATOM 657 C C . GLN A 1 88 ? -1.052 0.029 6.793 1.00 87.62 88 GLN A C 1
ATOM 659 O O . GLN A 1 88 ? -1.843 -0.721 7.367 1.00 87.62 88 GLN A O 1
ATOM 664 N N . PRO A 1 89 ? -0.756 1.258 7.280 1.00 87.81 89 PRO A N 1
ATOM 665 C CA . PRO A 1 89 ? -1.358 1.780 8.511 1.00 87.81 89 PRO A CA 1
ATOM 666 C C . PRO A 1 89 ? -2.890 1.767 8.505 1.00 87.81 89 PRO A C 1
ATOM 668 O O . PRO A 1 89 ? -3.504 1.341 9.474 1.00 87.81 89 PRO A O 1
ATOM 671 N N . ILE A 1 90 ? -3.518 2.166 7.392 1.00 88.50 90 ILE A N 1
ATOM 672 C CA . ILE A 1 90 ? -4.985 2.208 7.277 1.00 88.50 90 ILE A CA 1
ATOM 673 C C . ILE A 1 90 ? -5.595 0.811 7.439 1.00 88.50 90 ILE A C 1
ATOM 675 O O . ILE A 1 90 ? -6.644 0.655 8.060 1.00 88.50 90 ILE A O 1
ATOM 679 N N . ASN A 1 91 ? -4.957 -0.213 6.867 1.00 88.88 91 ASN A N 1
ATOM 680 C CA . ASN A 1 91 ? -5.440 -1.584 6.966 1.00 88.88 91 ASN A CA 1
ATOM 681 C C . ASN A 1 91 ? -5.187 -2.201 8.352 1.00 88.88 91 ASN A C 1
ATOM 683 O O . ASN A 1 91 ? -5.956 -3.062 8.771 1.00 88.88 91 ASN A O 1
ATOM 687 N N . ALA A 1 92 ? -4.128 -1.789 9.058 1.00 88.06 92 ALA A N 1
ATOM 688 C CA . ALA A 1 92 ? -3.894 -2.143 10.462 1.00 88.06 92 ALA A CA 1
ATOM 689 C C . ALA A 1 92 ? -5.018 -1.614 11.356 1.00 88.06 92 ALA A C 1
ATOM 691 O O . ALA A 1 92 ? -5.690 -2.404 12.017 1.00 88.06 92 ALA A O 1
ATOM 692 N N . GLU A 1 93 ? -5.296 -0.314 11.261 1.00 86.88 93 GLU A N 1
ATOM 693 C CA . GLU A 1 93 ? -6.361 0.360 12.009 1.00 86.88 93 GLU A CA 1
ATOM 694 C C . GLU A 1 93 ? -7.734 -0.284 11.740 1.00 86.88 93 GLU A C 1
ATOM 696 O O . GLU A 1 93 ? -8.454 -0.668 12.659 1.00 86.88 93 GLU A O 1
ATOM 701 N N . LEU A 1 94 ? -8.066 -0.509 10.460 1.00 86.75 94 LEU A N 1
ATOM 702 C CA . LEU A 1 94 ? -9.322 -1.151 10.062 1.00 86.75 94 LEU A CA 1
ATOM 703 C C . LEU A 1 94 ? -9.459 -2.573 10.630 1.00 86.75 94 LEU A C 1
ATOM 705 O O . LEU A 1 94 ? -10.551 -2.985 11.018 1.00 86.75 94 LEU A O 1
ATOM 709 N N . ALA A 1 95 ? -8.376 -3.351 10.651 1.00 87.50 95 ALA A N 1
ATOM 710 C CA . ALA A 1 95 ? -8.410 -4.713 11.171 1.00 87.50 95 ALA A CA 1
ATOM 711 C C . ALA A 1 95 ? -8.611 -4.740 12.696 1.00 87.50 95 ALA A C 1
ATOM 713 O O . ALA A 1 95 ? -9.371 -5.579 13.186 1.00 87.50 95 ALA A O 1
ATOM 714 N N . VAL A 1 96 ? -8.006 -3.795 13.422 1.00 87.88 96 VAL A N 1
ATOM 715 C CA . VAL A 1 96 ? -8.245 -3.585 14.858 1.00 87.88 96 VAL A CA 1
ATOM 716 C C . VAL A 1 96 ? -9.713 -3.232 15.122 1.00 87.88 96 VAL A C 1
ATOM 718 O O . VAL A 1 96 ? -10.360 -3.863 15.962 1.00 87.88 96 VAL A O 1
ATOM 721 N N . ASP A 1 97 ? -10.284 -2.308 14.348 1.00 85.62 97 ASP A N 1
ATOM 722 C CA . ASP A 1 97 ? -11.680 -1.883 14.512 1.00 85.62 97 ASP A CA 1
ATOM 723 C C . ASP A 1 97 ? -12.695 -3.015 14.293 1.00 85.62 97 ASP A C 1
ATOM 725 O O . ASP A 1 97 ? -13.763 -3.038 14.915 1.00 85.62 97 ASP A O 1
ATOM 729 N N . VAL A 1 98 ? -12.378 -3.968 13.413 1.00 84.75 98 VAL A N 1
ATOM 730 C CA . VAL A 1 98 ? -13.251 -5.106 13.081 1.00 84.75 98 VAL A CA 1
ATOM 731 C C . VAL A 1 98 ? -13.153 -6.239 14.109 1.00 84.75 98 VAL A C 1
ATOM 733 O O . VAL A 1 98 ? -14.143 -6.947 14.344 1.00 84.75 98 VAL A O 1
ATOM 736 N N . ILE A 1 99 ? -11.984 -6.435 14.728 1.00 85.12 99 ILE A N 1
ATOM 737 C CA . ILE A 1 99 ? -11.745 -7.552 15.653 1.00 85.12 99 ILE A CA 1
ATOM 738 C C . ILE A 1 99 ? -12.117 -7.245 17.109 1.00 85.12 99 ILE A C 1
ATOM 740 O O . ILE A 1 99 ? -12.079 -8.152 17.936 1.00 85.12 99 ILE A O 1
ATOM 744 N N . TYR A 1 100 ? -12.521 -6.014 17.433 1.00 79.19 100 TYR A N 1
ATOM 745 C CA . TYR A 1 100 ? -12.880 -5.601 18.795 1.00 79.19 100 TYR A CA 1
ATOM 746 C C . TYR A 1 100 ? -13.865 -6.572 19.502 1.00 79.19 100 TYR A C 1
ATOM 748 O O . TYR A 1 100 ? -14.853 -6.991 18.877 1.00 79.19 100 TYR A O 1
ATOM 756 N N . PRO A 1 101 ? -13.652 -6.911 20.798 1.00 74.06 101 PRO A N 1
ATOM 757 C CA . PRO A 1 101 ? -12.564 -6.487 21.698 1.00 74.06 101 PRO A CA 1
ATOM 758 C C . PRO A 1 101 ? -11.331 -7.417 21.635 1.00 74.06 101 PRO A C 1
ATOM 760 O O . PRO A 1 101 ? -10.906 -7.980 22.642 1.00 74.06 101 PRO A O 1
ATOM 763 N N . GLY A 1 102 ? -10.801 -7.657 20.436 1.00 78.88 102 GLY A N 1
ATOM 764 C CA . GLY A 1 102 ? -9.575 -8.424 20.216 1.00 78.88 102 GLY A CA 1
ATOM 765 C C . GLY A 1 102 ? -8.295 -7.641 20.523 1.00 78.88 102 GLY A C 1
ATOM 766 O O . GLY A 1 102 ? -8.314 -6.427 20.700 1.00 78.88 102 GLY A O 1
ATOM 767 N N . ASP A 1 103 ? -7.180 -8.366 20.571 1.00 85.44 103 ASP A N 1
ATOM 768 C CA . ASP A 1 103 ? -5.848 -7.830 20.860 1.00 85.44 103 ASP A CA 1
ATOM 769 C C . ASP A 1 103 ? -5.229 -7.164 19.616 1.00 85.44 103 ASP A C 1
ATOM 771 O O . ASP A 1 103 ? -5.088 -7.795 18.564 1.00 85.44 103 ASP A O 1
ATOM 775 N N . GLU A 1 104 ? -4.843 -5.893 19.739 1.00 88.12 104 GLU A N 1
ATOM 776 C CA . GLU A 1 104 ? -4.191 -5.113 18.676 1.00 88.12 104 GLU A CA 1
ATOM 777 C C . GLU A 1 104 ? -2.866 -5.761 18.247 1.00 88.12 104 GLU A C 1
ATOM 779 O O . GLU A 1 104 ? -2.567 -5.862 17.055 1.00 88.12 104 GLU A O 1
ATOM 784 N N . THR A 1 105 ? -2.122 -6.328 19.201 1.00 88.31 105 THR A N 1
ATOM 785 C CA . THR A 1 105 ? -0.833 -6.980 18.924 1.00 88.31 105 THR A CA 1
ATOM 786 C C . THR A 1 105 ? -0.997 -8.268 18.105 1.00 88.31 105 THR A C 1
ATOM 788 O O . THR A 1 105 ? -0.119 -8.655 17.320 1.00 88.31 105 THR A O 1
ATOM 791 N N . ALA A 1 106 ? -2.160 -8.922 18.206 1.00 87.75 106 ALA A N 1
ATOM 792 C CA . ALA A 1 106 ? -2.497 -10.065 17.367 1.00 87.75 106 ALA A CA 1
ATOM 793 C C . ALA A 1 106 ? -2.724 -9.636 15.908 1.00 87.75 106 ALA A C 1
ATOM 795 O O . ALA A 1 106 ? -2.284 -10.327 14.990 1.00 87.75 106 ALA A O 1
ATOM 796 N N . VAL A 1 107 ? -3.352 -8.481 15.674 1.00 89.62 107 VAL A N 1
ATOM 797 C CA . VAL A 1 107 ? -3.535 -7.935 14.319 1.00 89.62 107 VAL A CA 1
ATOM 798 C C . VAL A 1 107 ? -2.190 -7.569 13.699 1.00 89.62 107 VAL A C 1
ATOM 800 O O . VAL A 1 107 ? -1.912 -7.972 12.567 1.00 89.62 107 VAL A O 1
ATOM 803 N N . GLU A 1 108 ? -1.333 -6.875 14.447 1.00 90.12 108 GLU A N 1
ATOM 804 C CA . GLU A 1 108 ? 0.002 -6.490 13.981 1.00 90.12 108 GLU A CA 1
ATOM 805 C C . GLU A 1 108 ? 0.851 -7.713 13.612 1.00 90.12 108 GLU A C 1
ATOM 807 O O . GLU A 1 108 ? 1.439 -7.768 12.527 1.00 90.12 108 GLU A O 1
ATOM 812 N N . SER A 1 109 ? 0.862 -8.742 14.466 1.00 92.50 109 SER A N 1
ATOM 813 C CA . SER A 1 109 ? 1.625 -9.967 14.206 1.00 92.50 109 SER A CA 1
ATOM 814 C C . SER A 1 109 ? 1.087 -10.758 13.008 1.00 92.50 109 SER A C 1
ATOM 816 O O . SER A 1 109 ? 1.885 -11.250 12.205 1.00 92.50 109 SER A O 1
ATOM 818 N N . VAL A 1 110 ? -0.239 -10.826 12.814 1.00 90.62 110 VAL A N 1
ATOM 819 C CA . VAL A 1 110 ? -0.862 -11.449 11.630 1.00 90.62 110 VAL A CA 1
ATOM 820 C C . VAL A 1 110 ? -0.509 -10.688 10.353 1.00 90.62 110 VAL A C 1
ATOM 822 O O . VAL A 1 110 ? -0.212 -11.305 9.327 1.00 90.62 110 VAL A O 1
ATOM 825 N N . GLN A 1 111 ? -0.499 -9.358 10.393 1.00 90.69 111 GLN A N 1
ATOM 826 C CA . GLN A 1 111 ? -0.125 -8.547 9.238 1.00 90.69 111 GLN A CA 1
ATOM 827 C C . GLN A 1 111 ? 1.357 -8.674 8.899 1.00 90.69 111 GLN A C 1
ATOM 829 O O . GLN A 1 111 ? 1.704 -8.797 7.725 1.00 90.69 111 GLN A O 1
ATOM 834 N N . GLN A 1 112 ? 2.230 -8.711 9.903 1.00 91.69 112 GLN A N 1
ATOM 835 C CA . GLN A 1 112 ? 3.662 -8.887 9.693 1.00 91.69 112 GLN A CA 1
ATOM 836 C C . GLN A 1 112 ? 3.983 -10.280 9.135 1.00 91.69 112 GLN A C 1
ATOM 838 O O . GLN A 1 112 ? 4.722 -10.398 8.154 1.00 91.69 112 GLN A O 1
ATOM 843 N N . ILE A 1 113 ? 3.407 -11.344 9.708 1.00 93.75 113 ILE A N 1
ATOM 844 C CA . ILE A 1 113 ? 3.647 -12.710 9.226 1.00 93.75 113 ILE A CA 1
ATOM 845 C C . ILE A 1 113 ? 2.993 -12.952 7.862 1.00 93.75 113 ILE A C 1
ATOM 847 O O . ILE A 1 113 ? 3.622 -13.526 6.974 1.00 93.75 113 ILE A O 1
ATOM 851 N N . GLY A 1 114 ? 1.770 -12.456 7.661 1.00 91.94 114 GLY A N 1
ATOM 852 C CA . GLY A 1 114 ? 1.043 -12.555 6.400 1.00 91.94 114 GLY A CA 1
ATOM 853 C C . GLY A 1 114 ? 1.712 -11.755 5.284 1.00 91.94 114 GLY A C 1
ATOM 854 O O . GLY A 1 114 ? 1.902 -12.275 4.188 1.00 91.94 114 GLY A O 1
ATOM 855 N N . GLY A 1 115 ? 2.141 -10.523 5.566 1.00 89.62 115 GLY A N 1
ATOM 856 C CA . GLY A 1 115 ? 2.840 -9.664 4.612 1.00 89.62 115 GLY A CA 1
ATOM 857 C C . GLY A 1 115 ? 4.170 -10.261 4.158 1.00 89.62 115 GLY A C 1
ATOM 858 O O . GLY A 1 115 ? 4.449 -10.306 2.958 1.00 89.62 115 GLY A O 1
ATOM 859 N N . ASN A 1 116 ? 4.956 -10.799 5.092 1.00 91.94 116 ASN A N 1
ATOM 860 C CA . ASN A 1 116 ? 6.217 -11.465 4.767 1.00 91.94 116 ASN A CA 1
ATOM 861 C C . ASN A 1 116 ? 5.998 -12.773 3.992 1.00 91.94 116 ASN A C 1
ATOM 863 O O . ASN A 1 116 ? 6.717 -13.034 3.028 1.00 91.94 116 ASN A O 1
ATOM 867 N N . LEU A 1 117 ? 4.984 -13.566 4.358 1.00 93.19 117 LEU A N 1
ATOM 868 C CA . LEU A 1 117 ? 4.627 -14.795 3.646 1.00 93.19 117 LEU A CA 1
ATOM 869 C C . LEU A 1 117 ? 4.198 -14.505 2.202 1.00 93.19 117 LEU A C 1
ATOM 871 O O . LEU A 1 117 ? 4.722 -15.110 1.269 1.00 93.19 117 LEU A O 1
ATOM 875 N N . VAL A 1 118 ? 3.272 -13.561 2.009 1.00 91.19 118 VAL A N 1
ATOM 876 C CA . VAL A 1 118 ? 2.795 -13.166 0.676 1.00 91.19 118 VAL A CA 1
ATOM 877 C C . VAL A 1 118 ? 3.939 -12.588 -0.154 1.00 91.19 118 VAL A C 1
ATOM 879 O O . VAL A 1 118 ? 4.068 -12.938 -1.323 1.00 91.19 118 VAL A O 1
ATOM 882 N N . SER A 1 119 ? 4.820 -11.781 0.445 1.00 89.69 119 SER A N 1
ATOM 883 C CA . SER A 1 119 ? 6.006 -11.256 -0.243 1.00 89.69 119 SER A CA 1
ATOM 884 C C . SER A 1 119 ? 6.929 -12.383 -0.708 1.00 89.69 119 SER A C 1
ATOM 886 O O . SER A 1 119 ? 7.310 -12.405 -1.874 1.00 89.69 119 SER A O 1
ATOM 888 N N . ALA A 1 120 ? 7.227 -13.363 0.152 1.00 93.00 120 ALA A N 1
ATOM 889 C CA . ALA A 1 120 ? 8.058 -14.515 -0.201 1.00 93.00 120 ALA A CA 1
ATOM 890 C C . ALA A 1 120 ? 7.443 -15.371 -1.323 1.00 93.00 120 ALA A C 1
ATOM 892 O O . ALA A 1 120 ? 8.165 -15.838 -2.202 1.00 93.00 120 ALA A O 1
ATOM 893 N N . LEU A 1 121 ? 6.115 -15.535 -1.332 1.00 91.75 121 LEU A N 1
ATOM 894 C CA . LEU A 1 121 ? 5.390 -16.227 -2.404 1.00 91.75 121 LEU A CA 1
ATOM 895 C C . LEU A 1 121 ? 5.346 -15.420 -3.708 1.00 91.75 121 LEU A C 1
ATOM 897 O O . LEU A 1 121 ? 5.332 -16.007 -4.789 1.00 91.75 121 LEU A O 1
ATOM 901 N N . LEU A 1 122 ? 5.352 -14.089 -3.627 1.00 88.25 122 LEU A N 1
ATOM 902 C CA . LEU A 1 122 ? 5.376 -13.213 -4.795 1.00 88.25 122 LEU A CA 1
ATOM 903 C C . LEU A 1 122 ? 6.761 -13.104 -5.436 1.00 88.25 122 LEU A C 1
ATOM 905 O O . LEU A 1 122 ? 6.817 -12.877 -6.638 1.00 88.25 122 LEU A O 1
ATOM 909 N N . VAL A 1 123 ? 7.865 -13.315 -4.709 1.00 91.38 123 VAL A N 1
ATOM 910 C CA . VAL A 1 123 ? 9.227 -13.299 -5.288 1.00 91.38 123 VAL A CA 1
ATOM 911 C C . VAL A 1 123 ? 9.374 -14.210 -6.520 1.00 91.38 123 VAL A C 1
ATOM 913 O O . VAL A 1 123 ? 9.796 -13.705 -7.561 1.00 91.38 123 VAL A O 1
ATOM 916 N N . PRO A 1 124 ? 9.040 -15.517 -6.484 1.00 89.88 124 PRO A N 1
ATOM 917 C CA . PRO A 1 124 ? 9.172 -16.373 -7.665 1.00 89.88 124 PRO A CA 1
ATOM 918 C C . PRO A 1 124 ? 8.238 -15.948 -8.806 1.00 89.88 124 PRO A C 1
ATOM 920 O O . PRO A 1 124 ? 8.603 -16.061 -9.976 1.00 89.88 124 PRO A O 1
ATOM 923 N N . VAL A 1 125 ? 7.055 -15.415 -8.484 1.00 86.62 125 VAL A N 1
ATOM 924 C CA . VAL A 1 125 ? 6.108 -14.891 -9.480 1.00 86.62 125 VAL A CA 1
ATOM 925 C C . VAL A 1 125 ? 6.664 -13.632 -10.145 1.00 86.62 125 VAL A C 1
ATOM 927 O O . VAL A 1 125 ? 6.605 -13.517 -11.365 1.00 86.62 125 VAL A O 1
ATOM 930 N N . ALA A 1 126 ? 7.263 -12.729 -9.369 1.00 84.31 126 ALA A N 1
ATOM 931 C CA . ALA A 1 126 ? 7.929 -11.530 -9.861 1.00 84.31 126 ALA A CA 1
ATOM 932 C C . ALA A 1 126 ? 9.133 -11.885 -10.736 1.00 84.31 126 ALA A C 1
ATOM 934 O O . ALA A 1 126 ? 9.256 -11.380 -11.840 1.00 84.31 126 ALA A O 1
ATOM 935 N N . GLN A 1 127 ? 9.965 -12.845 -10.325 1.00 86.75 127 GLN A N 1
ATOM 936 C CA . GLN A 1 127 ? 11.080 -13.318 -11.153 1.00 86.75 127 GLN A CA 1
ATOM 937 C C . GLN A 1 127 ? 10.621 -13.936 -12.479 1.00 86.75 127 GLN A C 1
ATOM 939 O O . GLN A 1 127 ? 11.334 -13.848 -13.479 1.00 86.75 127 GLN A O 1
ATOM 944 N N . TRP A 1 128 ? 9.459 -14.589 -12.498 1.00 84.88 128 TRP A N 1
ATOM 945 C CA . TRP A 1 128 ? 8.860 -15.103 -13.726 1.00 84.88 128 TRP A CA 1
ATOM 946 C C . TRP A 1 128 ? 8.269 -13.983 -14.589 1.00 84.88 128 TRP A C 1
ATOM 948 O O . TRP A 1 128 ? 8.445 -13.999 -15.807 1.00 84.88 128 TRP A O 1
ATOM 958 N N . ALA A 1 129 ? 7.605 -13.007 -13.971 1.00 79.00 129 ALA A N 1
ATOM 959 C CA . ALA A 1 129 ? 7.010 -11.862 -14.649 1.00 79.00 129 ALA A CA 1
ATOM 960 C C . ALA A 1 129 ? 8.080 -10.951 -15.271 1.00 79.00 129 ALA A C 1
ATOM 962 O O . ALA A 1 129 ? 7.954 -10.597 -16.440 1.00 79.00 129 ALA A O 1
ATOM 963 N N . ALA A 1 130 ? 9.182 -10.689 -14.565 1.00 76.00 130 ALA A N 1
ATOM 964 C CA . ALA A 1 130 ? 10.323 -9.911 -15.047 1.00 76.00 130 ALA A CA 1
ATOM 965 C C . ALA A 1 130 ? 10.940 -10.482 -16.334 1.00 76.00 130 ALA A C 1
ATOM 967 O O . ALA A 1 130 ? 11.472 -9.750 -17.164 1.00 76.00 130 ALA A O 1
ATOM 968 N N . ARG A 1 131 ? 10.852 -11.805 -16.531 1.00 76.31 131 ARG A N 1
ATOM 969 C CA . ARG A 1 131 ? 11.355 -12.486 -17.737 1.00 76.31 131 ARG A CA 1
ATOM 970 C C . ARG A 1 131 ? 10.404 -12.389 -18.928 1.00 76.31 131 ARG A C 1
ATOM 972 O O . ARG A 1 131 ? 10.781 -12.784 -20.027 1.00 76.31 131 ARG A O 1
ATOM 979 N N . LYS A 1 132 ? 9.169 -11.922 -18.729 1.00 71.00 132 LYS A N 1
ATOM 980 C CA . LYS A 1 132 ? 8.171 -11.781 -19.788 1.00 71.00 132 LYS A CA 1
ATOM 981 C C . LYS A 1 132 ? 8.083 -10.331 -20.234 1.00 71.00 132 LYS A C 1
ATOM 983 O O . LYS A 1 132 ? 7.647 -9.462 -19.486 1.00 71.00 132 LYS A O 1
ATOM 988 N N . GLN A 1 133 ? 8.429 -10.094 -21.488 1.00 63.75 133 GLN A N 1
ATOM 989 C CA . GLN A 1 133 ? 8.107 -8.860 -22.189 1.00 63.75 133 GLN A CA 1
ATOM 990 C C . GLN A 1 133 ? 6.962 -9.186 -23.141 1.00 63.75 133 GLN A C 1
ATOM 992 O O . GLN A 1 133 ? 7.099 -10.041 -24.015 1.00 63.75 133 GLN A O 1
ATOM 997 N N . ILE A 1 134 ? 5.795 -8.590 -22.904 1.00 56.53 134 ILE A N 1
ATOM 998 C CA . ILE A 1 134 ? 4.633 -8.787 -23.767 1.00 56.53 134 ILE A CA 1
ATOM 999 C C . ILE A 1 134 ? 4.551 -7.554 -24.654 1.00 56.53 134 ILE A C 1
ATOM 1001 O O . ILE A 1 134 ? 4.291 -6.453 -24.171 1.00 56.53 134 ILE A O 1
ATOM 1005 N N . SER A 1 135 ? 4.788 -7.743 -25.951 1.00 54.47 135 SER A N 1
ATOM 1006 C CA . SER A 1 135 ? 4.499 -6.712 -26.942 1.00 54.47 135 SER A CA 1
ATOM 1007 C C . SER A 1 135 ? 2.985 -6.647 -27.110 1.00 54.47 135 SER A C 1
ATOM 1009 O O . SER A 1 135 ? 2.361 -7.584 -27.617 1.00 54.47 135 SER A O 1
ATOM 1011 N N . VAL A 1 136 ? 2.362 -5.592 -26.588 1.00 47.62 136 VAL A N 1
ATOM 1012 C CA . VAL A 1 136 ? 0.922 -5.380 -26.739 1.00 47.62 136 VAL A CA 1
ATOM 1013 C C . VAL A 1 136 ? 0.718 -4.643 -28.058 1.00 47.62 136 VAL A C 1
ATOM 1015 O O . VAL A 1 136 ? 0.631 -3.423 -28.121 1.00 47.62 136 VAL A O 1
ATOM 1018 N N . GLY A 1 137 ? 0.703 -5.438 -29.125 1.00 45.06 137 GLY A N 1
ATOM 1019 C CA . GLY A 1 137 ? 0.493 -5.028 -30.508 1.00 45.06 137 GLY A CA 1
ATOM 1020 C C . GLY A 1 137 ? 0.277 -6.279 -31.350 1.00 45.06 137 GLY A C 1
ATOM 1021 O O . GLY A 1 137 ? 1.224 -6.914 -31.802 1.00 45.06 137 GLY A O 1
ATOM 1022 N N . GLY A 1 138 ? -0.978 -6.706 -31.482 1.00 41.56 138 GLY A N 1
ATOM 1023 C CA . GLY A 1 138 ? -1.339 -7.859 -32.295 1.00 41.56 138 GLY A CA 1
ATOM 1024 C C . GLY A 1 138 ? -1.190 -7.551 -33.780 1.00 41.56 138 GLY A C 1
ATOM 1025 O O . GLY A 1 138 ? -2.114 -7.034 -34.393 1.00 41.56 138 GLY A O 1
ATOM 1026 N N . GLY A 1 139 ? -0.057 -7.941 -34.350 1.00 35.56 139 GLY A N 1
ATOM 1027 C CA . GLY A 1 139 ? 0.096 -8.238 -35.765 1.00 35.56 139 GLY A CA 1
ATOM 1028 C C . GLY A 1 139 ? 0.938 -9.498 -35.885 1.00 35.56 139 GLY A C 1
ATOM 1029 O O . GLY A 1 139 ? 2.119 -9.502 -35.559 1.00 35.56 139 GLY A O 1
ATOM 1030 N N . THR A 1 140 ? 0.332 -10.605 -36.297 1.00 46.62 140 THR A N 1
ATOM 1031 C CA . THR A 1 140 ? 1.050 -11.785 -36.782 1.00 46.62 140 THR A CA 1
ATOM 1032 C C . THR A 1 140 ? 1.927 -11.390 -37.972 1.00 46.62 140 THR A C 1
ATOM 1034 O O . THR A 1 140 ? 1.462 -11.441 -39.104 1.00 46.62 140 THR A O 1
ATOM 1037 N N . SER A 1 141 ? 3.192 -11.042 -37.749 1.00 41.75 141 SER A N 1
ATOM 1038 C CA . SER A 1 141 ? 4.157 -10.842 -38.836 1.00 41.75 141 SER A CA 1
ATOM 1039 C C . SER A 1 141 ? 4.840 -12.165 -39.161 1.00 41.75 141 SER A C 1
ATOM 1041 O O . SER A 1 141 ? 6.006 -12.404 -38.858 1.00 41.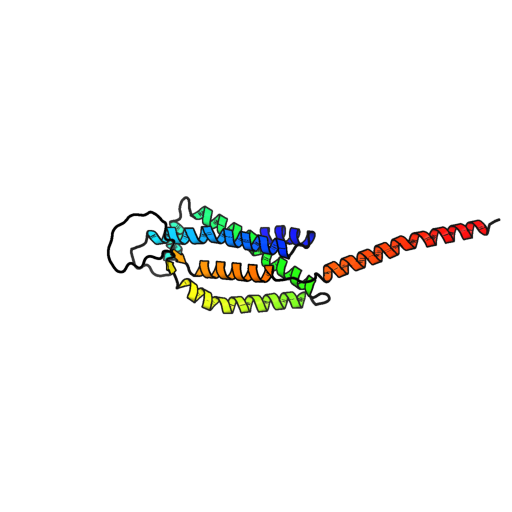75 141 SER A O 1
ATOM 1043 N N . THR A 1 142 ? 4.065 -13.049 -39.789 1.00 42.59 142 THR A N 1
ATOM 1044 C CA . THR A 1 142 ? 4.642 -13.965 -40.771 1.00 42.59 142 THR A CA 1
ATOM 1045 C C . THR A 1 142 ? 4.762 -13.145 -42.049 1.00 42.59 142 THR A C 1
ATOM 1047 O O . THR A 1 142 ? 3.752 -12.899 -42.691 1.00 42.59 142 THR A O 1
ATOM 1050 N N . GLY A 1 143 ? 5.974 -12.714 -42.394 1.00 42.31 143 GLY A N 1
ATOM 1051 C CA . GLY A 1 143 ? 6.270 -12.121 -43.700 1.00 42.31 143 GLY A CA 1
ATOM 1052 C C . GLY A 1 143 ? 5.891 -10.645 -43.862 1.00 42.31 143 GLY A C 1
ATOM 1053 O O . GLY A 1 143 ? 4.756 -10.250 -43.641 1.00 42.31 143 GLY A O 1
ATOM 1054 N N . THR A 1 144 ? 6.897 -9.869 -44.269 1.00 52.88 144 THR A N 1
ATOM 1055 C CA . THR A 1 144 ? 6.833 -8.823 -45.302 1.00 52.88 144 THR A CA 1
ATOM 1056 C C . THR A 1 144 ? 5.567 -7.963 -45.353 1.00 52.88 144 THR A C 1
ATOM 1058 O O . THR A 1 144 ? 4.547 -8.397 -45.877 1.00 52.88 144 THR A O 1
ATOM 1061 N N . SER A 1 145 ? 5.679 -6.712 -44.908 1.00 39.56 145 SER A N 1
ATOM 1062 C CA . SER A 1 145 ? 5.433 -5.538 -45.755 1.00 39.56 145 SER A CA 1
ATOM 1063 C C . SER A 1 145 ? 5.577 -4.261 -44.940 1.00 39.56 145 SER A C 1
ATOM 1065 O O . SER A 1 145 ? 5.058 -4.152 -43.831 1.00 39.56 145 SER A O 1
ATOM 1067 N N . ASP A 1 146 ? 6.306 -3.326 -45.535 1.00 51.47 146 ASP A N 1
ATOM 1068 C CA . ASP A 1 146 ? 6.316 -1.910 -45.210 1.00 51.47 146 ASP A CA 1
ATOM 1069 C C . ASP A 1 146 ? 4.875 -1.388 -45.186 1.00 51.47 146 ASP A C 1
ATOM 1071 O O . ASP A 1 146 ? 4.201 -1.487 -46.204 1.00 51.47 146 ASP A O 1
ATOM 1075 N N . ASP A 1 147 ? 4.406 -0.872 -44.051 1.00 42.03 147 ASP A N 1
ATOM 1076 C CA . ASP A 1 147 ? 3.383 0.175 -43.994 1.00 42.03 147 ASP A CA 1
ATOM 1077 C C . ASP A 1 147 ? 3.446 0.859 -42.618 1.00 42.03 147 ASP A C 1
ATOM 1079 O O . ASP A 1 147 ? 3.181 0.287 -41.559 1.00 42.03 147 ASP A O 1
ATOM 1083 N N . ASP A 1 148 ? 3.891 2.105 -42.697 1.00 51.69 148 ASP A N 1
ATOM 1084 C CA . ASP A 1 148 ? 4.026 3.131 -41.677 1.00 51.69 148 ASP A CA 1
ATOM 1085 C C . ASP A 1 148 ? 2.632 3.553 -41.174 1.00 51.69 148 ASP A C 1
ATOM 1087 O O . ASP A 1 148 ? 1.929 4.322 -41.829 1.00 51.69 148 ASP A O 1
ATOM 1091 N N . ASP A 1 149 ? 2.204 3.035 -40.021 1.00 38.75 149 ASP A N 1
ATOM 1092 C CA . ASP A 1 149 ? 1.116 3.629 -39.239 1.00 38.75 149 ASP A CA 1
ATOM 1093 C C . ASP A 1 149 ? 1.614 3.791 -37.800 1.00 38.75 149 ASP A C 1
ATOM 1095 O O . ASP A 1 149 ? 1.828 2.812 -37.083 1.00 38.75 149 ASP A O 1
ATOM 1099 N N . GLY A 1 150 ? 1.874 5.041 -37.403 1.00 41.12 150 GLY A N 1
ATOM 1100 C CA . GLY A 1 150 ? 2.485 5.471 -36.137 1.00 41.12 150 GLY A CA 1
ATOM 1101 C C . GLY A 1 150 ? 1.644 5.202 -34.880 1.00 41.12 150 GLY A C 1
ATOM 1102 O O . GLY A 1 150 ? 1.552 6.044 -33.986 1.00 41.12 150 GLY A O 1
ATOM 1103 N N . SER A 1 151 ? 1.016 4.034 -34.800 1.00 37.47 151 SER A N 1
ATOM 1104 C CA . SER A 1 151 ? 0.242 3.552 -33.667 1.00 37.47 151 SER A CA 1
ATOM 1105 C C . SER A 1 151 ? 1.165 2.773 -32.729 1.00 37.47 151 SER A C 1
ATOM 1107 O O . SER A 1 151 ? 1.479 1.604 -32.948 1.00 37.47 151 SER A O 1
ATOM 1109 N N . GLY A 1 152 ? 1.651 3.469 -31.698 1.00 38.53 152 GLY A N 1
ATOM 1110 C CA . GLY A 1 152 ? 2.622 2.988 -30.717 1.00 38.53 152 GLY A CA 1
ATOM 1111 C C . GLY A 1 152 ? 2.255 1.660 -30.050 1.00 38.53 152 GLY A C 1
ATOM 1112 O O . GLY A 1 152 ? 1.563 1.628 -29.031 1.00 38.53 152 GLY A O 1
ATOM 1113 N N . GLY A 1 153 ? 2.790 0.562 -30.585 1.00 42.72 153 GLY A N 1
ATOM 1114 C CA . GLY A 1 153 ? 2.827 -0.734 -29.917 1.00 42.72 153 GLY A CA 1
ATOM 1115 C C . GLY A 1 153 ? 3.778 -0.670 -28.728 1.00 42.72 153 GLY A C 1
ATOM 1116 O O . GLY A 1 153 ? 4.996 -0.691 -28.890 1.00 42.72 153 GLY A O 1
ATOM 1117 N N . GLY A 1 154 ? 3.226 -0.541 -27.523 1.00 54.12 154 GLY A N 1
ATOM 1118 C CA . GLY A 1 154 ? 4.024 -0.495 -26.307 1.00 54.12 154 GLY A CA 1
ATOM 1119 C C . GLY A 1 154 ? 4.491 -1.882 -25.871 1.00 54.12 154 GLY A C 1
ATOM 1120 O O . GLY A 1 154 ? 3.663 -2.768 -25.648 1.00 54.12 154 GLY A O 1
ATOM 1121 N N . VAL A 1 155 ? 5.799 -2.082 -25.691 1.00 55.94 155 VAL A N 1
ATOM 1122 C CA . VAL A 1 155 ? 6.329 -3.254 -24.983 1.00 55.94 155 VAL A CA 1
ATOM 1123 C C . VAL A 1 155 ? 6.063 -3.056 -23.496 1.00 55.94 155 VAL A C 1
ATOM 1125 O O . VAL A 1 155 ? 6.614 -2.162 -22.858 1.00 55.94 155 VAL A O 1
ATOM 1128 N N . ILE A 1 156 ? 5.190 -3.886 -22.927 1.00 64.38 156 ILE A N 1
ATOM 1129 C CA . ILE A 1 156 ? 4.856 -3.818 -21.507 1.00 64.38 156 ILE A CA 1
ATOM 1130 C C . ILE A 1 156 ? 5.694 -4.858 -20.757 1.00 64.38 156 ILE A C 1
ATOM 1132 O O . ILE A 1 156 ? 5.603 -6.063 -21.018 1.00 64.38 156 ILE A O 1
ATOM 1136 N N . CYS A 1 157 ? 6.501 -4.400 -19.797 1.00 71.50 157 CYS A N 1
ATOM 1137 C CA . CYS A 1 157 ? 7.244 -5.283 -18.898 1.00 71.50 157 CYS A CA 1
ATOM 1138 C C . CYS A 1 157 ? 6.289 -6.077 -18.000 1.00 71.50 157 CYS A C 1
ATOM 1140 O O . CYS A 1 157 ? 5.360 -5.519 -17.409 1.00 71.50 157 CYS A O 1
ATOM 1142 N N . GLY A 1 158 ? 6.538 -7.378 -17.845 1.00 72.62 158 GLY A N 1
ATOM 1143 C CA . GLY A 1 158 ? 5.694 -8.253 -17.036 1.00 72.62 158 GLY A CA 1
ATOM 1144 C C . GLY A 1 158 ? 5.604 -7.844 -15.564 1.00 72.62 158 GLY A C 1
ATOM 1145 O O . GLY A 1 158 ? 4.562 -8.069 -14.954 1.00 72.62 158 GLY A O 1
ATOM 1146 N N . ASP A 1 159 ? 6.614 -7.162 -15.016 1.00 78.88 159 ASP A N 1
ATOM 1147 C CA . ASP A 1 159 ? 6.572 -6.610 -13.652 1.00 78.88 159 ASP A CA 1
ATOM 1148 C C . ASP A 1 159 ? 5.485 -5.545 -13.487 1.00 78.88 159 ASP A C 1
ATOM 1150 O O . ASP A 1 159 ? 4.779 -5.526 -12.480 1.00 78.88 159 ASP A O 1
ATOM 1154 N N . LEU A 1 160 ? 5.278 -4.700 -14.502 1.00 81.88 160 LEU A N 1
ATOM 1155 C CA . LEU A 1 160 ? 4.191 -3.725 -14.498 1.00 81.88 160 LEU A CA 1
ATOM 1156 C C . LEU A 1 160 ? 2.832 -4.426 -14.538 1.00 81.88 160 LEU A C 1
ATOM 1158 O O . LEU A 1 160 ? 1.926 -4.055 -13.796 1.00 81.88 160 LEU A O 1
ATOM 1162 N N . ILE A 1 161 ? 2.693 -5.450 -15.385 1.00 83.56 161 ILE A N 1
ATOM 1163 C CA . ILE A 1 161 ? 1.459 -6.241 -15.492 1.00 83.56 161 ILE A CA 1
ATOM 1164 C C . ILE A 1 161 ? 1.165 -6.934 -14.163 1.00 83.56 161 ILE A C 1
ATOM 1166 O O . ILE A 1 161 ? 0.019 -6.944 -13.716 1.00 83.56 161 ILE A O 1
ATOM 1170 N N . LEU A 1 162 ? 2.192 -7.473 -13.504 1.00 85.50 162 LEU A N 1
ATOM 1171 C CA . LEU A 1 162 ? 2.070 -8.085 -12.189 1.00 85.50 162 LEU A CA 1
ATOM 1172 C C . LEU A 1 162 ? 1.634 -7.057 -11.137 1.00 85.50 162 LEU A C 1
ATOM 1174 O O . LEU A 1 162 ? 0.676 -7.309 -10.410 1.00 85.50 162 LEU A O 1
ATOM 1178 N N . LEU A 1 163 ? 2.281 -5.889 -11.078 1.00 87.12 163 LEU A N 1
ATOM 1179 C CA . LEU A 1 163 ? 1.937 -4.818 -10.136 1.00 87.12 163 LEU A CA 1
ATOM 1180 C C . LEU A 1 163 ? 0.521 -4.280 -10.362 1.00 87.12 163 LEU A C 1
ATOM 1182 O O . LEU A 1 163 ? -0.224 -4.075 -9.401 1.00 87.12 163 LEU A O 1
ATOM 1186 N N . LEU A 1 164 ? 0.121 -4.093 -11.619 1.00 87.12 164 LEU A N 1
ATOM 1187 C CA . LEU A 1 164 ? -1.223 -3.655 -11.978 1.00 87.12 164 LEU A CA 1
ATOM 1188 C C . LEU A 1 164 ? -2.253 -4.743 -11.654 1.00 87.12 164 LEU A C 1
ATOM 1190 O O . LEU A 1 164 ? -3.306 -4.442 -11.100 1.00 87.12 164 LEU A O 1
ATOM 1194 N N . GLY A 1 165 ? -1.921 -6.011 -11.904 1.00 89.56 165 GLY A N 1
ATOM 1195 C CA . GLY A 1 165 ? -2.738 -7.166 -11.540 1.00 89.56 165 GLY A CA 1
ATOM 1196 C C . GLY A 1 165 ? -2.966 -7.276 -10.033 1.00 89.56 165 GLY A C 1
ATOM 1197 O O . GLY A 1 165 ? -4.107 -7.426 -9.600 1.00 89.56 165 GLY A O 1
ATOM 1198 N N . ILE A 1 166 ? -1.911 -7.127 -9.225 1.00 90.00 166 ILE A N 1
ATOM 1199 C CA . ILE A 1 166 ? -2.013 -7.089 -7.759 1.00 90.00 166 ILE A CA 1
ATOM 1200 C C . ILE A 1 166 ? -2.858 -5.889 -7.326 1.00 90.00 166 ILE A C 1
ATOM 1202 O O . ILE A 1 166 ? -3.772 -6.054 -6.527 1.00 90.00 166 ILE A O 1
ATOM 1206 N N . THR A 1 167 ? -2.630 -4.706 -7.903 1.00 90.31 167 THR A N 1
ATOM 1207 C CA . THR A 1 167 ? -3.401 -3.492 -7.584 1.00 90.31 167 THR A CA 1
ATOM 1208 C C . THR A 1 167 ? -4.895 -3.680 -7.865 1.00 90.31 167 THR A C 1
ATOM 1210 O O . THR A 1 167 ? -5.732 -3.352 -7.023 1.00 90.31 167 THR A O 1
ATOM 1213 N N . VAL A 1 168 ? -5.249 -4.256 -9.018 1.00 91.31 168 VAL A N 1
ATOM 1214 C CA . VAL A 1 168 ? -6.638 -4.557 -9.397 1.00 91.31 168 VAL A CA 1
ATOM 1215 C C . VAL A 1 168 ? -7.240 -5.620 -8.482 1.00 91.31 168 VAL A C 1
ATOM 1217 O O . VAL A 1 168 ? -8.368 -5.455 -8.021 1.00 91.31 168 VAL A O 1
ATOM 1220 N N . LEU A 1 169 ? -6.501 -6.687 -8.172 1.00 91.94 169 LEU A N 1
ATOM 1221 C CA . LEU A 1 169 ? -6.952 -7.732 -7.255 1.00 91.94 169 LEU A CA 1
ATOM 1222 C C . LEU A 1 169 ? -7.256 -7.155 -5.865 1.00 91.94 169 LEU A C 1
ATOM 1224 O O . LEU A 1 169 ? -8.325 -7.410 -5.309 1.00 91.94 169 LEU A O 1
ATOM 1228 N N . THR A 1 170 ? -6.358 -6.324 -5.333 1.00 89.62 170 THR A N 1
ATOM 1229 C CA . THR A 1 170 ? -6.556 -5.622 -4.061 1.00 89.62 170 THR A CA 1
ATOM 1230 C C . THR A 1 170 ? -7.760 -4.682 -4.134 1.00 89.62 170 THR A C 1
ATOM 1232 O O . THR A 1 170 ? -8.585 -4.673 -3.221 1.00 89.62 170 THR A O 1
ATOM 1235 N N . PHE A 1 171 ? -7.934 -3.943 -5.233 1.00 90.12 171 PHE A N 1
ATOM 1236 C CA . PHE A 1 171 ? -9.100 -3.081 -5.436 1.00 90.12 171 PHE A CA 1
ATOM 1237 C C . PHE A 1 171 ? -10.417 -3.868 -5.417 1.00 90.12 171 PHE A C 1
ATOM 1239 O O . PHE A 1 171 ? -11.361 -3.471 -4.733 1.00 90.12 171 PHE A O 1
ATOM 1246 N N . VAL A 1 172 ? -10.492 -4.995 -6.131 1.00 91.19 172 VAL A N 1
ATOM 1247 C CA . VAL A 1 172 ? -11.687 -5.853 -6.169 1.00 91.19 172 VAL A CA 1
ATOM 1248 C C . VAL A 1 172 ? -11.997 -6.413 -4.782 1.00 91.19 172 VAL A C 1
ATOM 1250 O O . VAL A 1 172 ? -13.151 -6.361 -4.353 1.00 91.19 172 VAL A O 1
ATOM 1253 N N . TYR A 1 173 ? -10.974 -6.873 -4.056 1.00 89.56 173 TYR A N 1
ATOM 1254 C CA . TYR A 1 173 ? -11.120 -7.344 -2.681 1.00 89.56 173 TYR A CA 1
ATOM 1255 C C . TYR A 1 173 ? -11.724 -6.261 -1.771 1.00 89.56 173 TYR A C 1
ATOM 1257 O O . TYR A 1 173 ? -12.772 -6.479 -1.164 1.00 89.56 173 TYR A O 1
ATOM 1265 N N . PHE A 1 174 ? -11.141 -5.057 -1.740 1.00 86.19 174 PHE A N 1
ATOM 1266 C CA . PHE A 1 174 ? -11.641 -3.958 -0.902 1.00 86.19 174 PHE A CA 1
ATOM 1267 C C . PHE A 1 174 ? -12.996 -3.412 -1.352 1.00 86.19 174 PHE A C 1
ATOM 1269 O O . PHE A 1 174 ? -13.769 -2.917 -0.532 1.00 86.19 174 PHE A O 1
ATOM 1276 N N . ARG A 1 175 ? -13.329 -3.508 -2.643 1.00 88.88 175 ARG A N 1
ATOM 1277 C CA . ARG A 1 175 ? -14.656 -3.135 -3.139 1.00 88.88 175 ARG A CA 1
ATOM 1278 C C . ARG A 1 175 ? -15.735 -4.050 -2.553 1.00 88.88 175 ARG A C 1
ATOM 1280 O O . ARG A 1 175 ? -16.785 -3.544 -2.150 1.00 88.88 175 ARG A O 1
ATOM 1287 N N . GLY A 1 176 ? -15.461 -5.355 -2.484 1.00 82.25 176 GLY A N 1
ATOM 1288 C CA . GLY A 1 176 ? -16.357 -6.367 -1.913 1.00 82.25 176 GLY A CA 1
ATOM 1289 C C . GLY A 1 176 ? -16.338 -6.454 -0.385 1.00 82.25 176 GLY A C 1
ATOM 1290 O O . GLY A 1 176 ? -17.280 -6.977 0.197 1.00 82.25 176 GLY A O 1
ATOM 1291 N N . PHE A 1 177 ? -15.304 -5.924 0.268 1.00 82.06 177 PHE A N 1
ATOM 1292 C CA . PHE A 1 177 ? -15.184 -5.936 1.723 1.00 82.06 177 PHE A CA 1
ATOM 1293 C C . PHE A 1 177 ? -16.232 -5.025 2.380 1.00 82.06 177 PHE A C 1
ATOM 1295 O O . PHE A 1 177 ? -16.274 -3.820 2.110 1.00 82.06 177 PHE A O 1
ATOM 1302 N N . ASP A 1 178 ? -17.080 -5.598 3.232 1.00 75.31 178 ASP A N 1
ATOM 1303 C CA . ASP A 1 178 ? -18.076 -4.888 4.035 1.00 75.31 178 ASP A CA 1
ATOM 1304 C C . ASP A 1 178 ? -18.015 -5.430 5.465 1.00 75.31 178 ASP A C 1
ATOM 1306 O O . ASP A 1 178 ? -18.459 -6.544 5.745 1.00 75.31 178 ASP A O 1
ATOM 1310 N N . ALA A 1 179 ? -17.360 -4.686 6.352 1.00 73.44 179 ALA A N 1
ATOM 1311 C CA . ALA A 1 179 ? -17.148 -5.087 7.735 1.00 73.44 179 ALA A CA 1
ATOM 1312 C C . ALA A 1 179 ? -17.665 -3.996 8.670 1.00 73.44 179 ALA A C 1
ATOM 1314 O O . ALA A 1 179 ? -17.418 -2.809 8.456 1.00 73.44 179 ALA A O 1
ATOM 1315 N N . GLN A 1 180 ? -18.382 -4.412 9.713 1.00 69.94 180 GLN A N 1
ATOM 1316 C CA . GLN A 1 180 ? -18.870 -3.500 10.743 1.00 69.94 180 GLN A CA 1
ATOM 1317 C C . GLN A 1 180 ? -17.709 -3.079 11.652 1.00 69.94 180 GLN A C 1
ATOM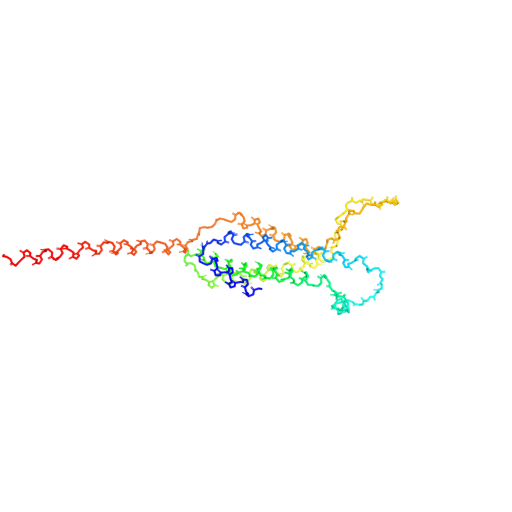 1319 O O . GLN A 1 180 ? -16.998 -3.931 12.186 1.00 69.94 180 GLN A O 1
ATOM 1324 N N . LEU A 1 181 ? -17.543 -1.767 11.828 1.00 76.38 181 LEU A N 1
ATOM 1325 C CA . LEU A 1 181 ? -16.540 -1.150 12.700 1.00 76.38 181 LEU A CA 1
ATOM 1326 C C . LEU A 1 181 ? -16.995 -1.283 14.159 1.00 76.38 181 LEU A C 1
ATOM 1328 O O . LEU A 1 181 ? -17.690 -0.419 14.694 1.00 76.38 181 LEU A O 1
ATOM 1332 N N . LYS A 1 182 ? -16.663 -2.410 14.793 1.00 71.94 182 LYS A N 1
ATOM 1333 C CA . LYS A 1 182 ? -17.149 -2.753 16.136 1.00 71.94 182 LYS A CA 1
ATOM 1334 C C . LYS A 1 182 ? -16.618 -1.810 17.213 1.00 71.94 182 LYS A C 1
ATOM 1336 O O . LYS A 1 182 ? -17.363 -1.525 18.144 1.00 71.94 182 LYS A O 1
ATOM 1341 N N . ARG A 1 183 ? -15.385 -1.306 17.074 1.00 62.19 183 ARG A N 1
ATOM 1342 C CA . ARG A 1 183 ? -14.805 -0.315 17.998 1.00 62.19 183 ARG A CA 1
ATOM 1343 C C . ARG A 1 183 ? -15.527 1.029 17.921 1.00 62.19 183 ARG A C 1
ATOM 1345 O O . ARG A 1 183 ? -16.019 1.496 18.935 1.00 62.19 183 ARG A O 1
ATOM 1352 N N . SER A 1 184 ? -15.708 1.592 16.723 1.00 72.06 184 SER A N 1
ATOM 1353 C CA . SER A 1 184 ? -16.435 2.863 16.560 1.00 72.06 184 SER A CA 1
ATOM 1354 C C . SER A 1 184 ? -17.887 2.778 17.045 1.00 72.06 184 SER A C 1
ATOM 1356 O O . SER A 1 184 ? -18.423 3.746 17.577 1.00 72.06 184 SER A O 1
ATOM 1358 N N . LEU A 1 185 ? -18.529 1.615 16.887 1.00 71.81 185 LEU A N 1
ATOM 1359 C CA . LEU A 1 185 ? -19.861 1.355 17.440 1.00 71.81 185 LEU A CA 1
ATOM 1360 C C . LEU A 1 185 ? -19.858 1.227 18.971 1.00 71.81 185 LEU A C 1
ATOM 1362 O O . LEU A 1 185 ? -20.845 1.601 19.597 1.00 71.81 185 LEU A O 1
ATOM 1366 N N . ALA A 1 186 ? -18.794 0.685 19.569 1.00 67.44 186 ALA A N 1
ATOM 1367 C CA . ALA A 1 186 ? -18.638 0.622 21.020 1.00 67.44 186 ALA A CA 1
ATOM 1368 C C . ALA A 1 186 ? -1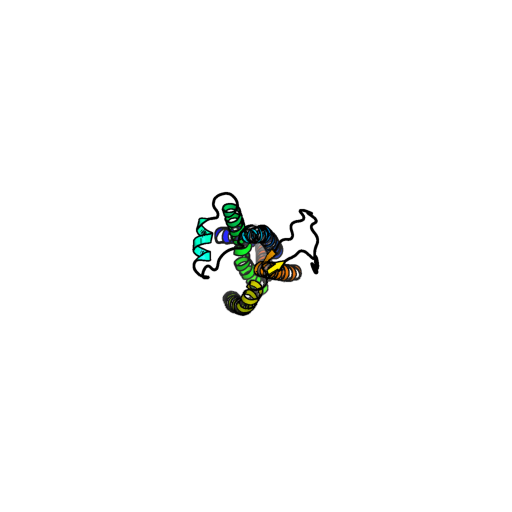8.399 2.021 21.612 1.00 67.44 186 ALA A C 1
ATOM 1370 O O . ALA A 1 186 ? -19.123 2.401 22.524 1.00 67.44 186 ALA A O 1
ATOM 1371 N N . ASP A 1 187 ? -17.499 2.814 21.021 1.00 74.00 187 ASP A N 1
ATOM 1372 C CA . ASP A 1 187 ? -17.239 4.198 21.446 1.00 74.00 187 ASP A CA 1
ATOM 1373 C C . ASP A 1 187 ? -18.515 5.057 21.351 1.00 74.00 187 ASP A C 1
ATOM 1375 O O . ASP A 1 187 ? -18.869 5.759 22.293 1.00 74.00 187 ASP A O 1
ATOM 1379 N N . SER A 1 188 ? -19.282 4.913 20.260 1.00 71.81 188 SER A N 1
ATOM 1380 C CA . SER A 1 188 ? -20.563 5.622 20.093 1.00 71.81 188 SER A CA 1
ATOM 1381 C C . SER A 1 188 ? -21.597 5.229 21.161 1.00 71.81 188 SER A C 1
ATOM 1383 O O . SER A 1 188 ? -22.381 6.063 21.604 1.00 71.81 188 SER A O 1
ATOM 1385 N N . ARG A 1 189 ? -21.610 3.958 21.591 1.00 69.62 189 ARG A N 1
ATOM 1386 C CA . ARG A 1 189 ? -22.515 3.468 22.648 1.00 69.62 189 ARG A CA 1
ATOM 1387 C C . ARG A 1 189 ? -22.132 3.984 24.030 1.00 69.62 189 ARG A C 1
ATOM 1389 O O . ARG A 1 189 ? -23.019 4.256 24.836 1.00 69.62 189 ARG A O 1
ATOM 1396 N N . ASP A 1 190 ? -20.839 4.091 24.313 1.00 72.19 190 ASP A N 1
ATOM 1397 C CA . ASP A 1 190 ? -20.354 4.621 25.586 1.00 72.19 190 ASP A CA 1
ATOM 1398 C C . ASP A 1 190 ? -20.665 6.120 25.718 1.00 72.19 190 ASP A C 1
ATOM 1400 O O . ASP A 1 190 ? -21.056 6.569 26.800 1.00 72.19 190 ASP A O 1
ATOM 1404 N N . ASP A 1 191 ? -20.578 6.878 24.621 1.00 74.25 191 ASP A N 1
ATOM 1405 C CA . ASP A 1 191 ? -20.971 8.291 24.585 1.00 74.25 191 ASP A CA 1
ATOM 1406 C C . ASP A 1 191 ? -22.488 8.474 24.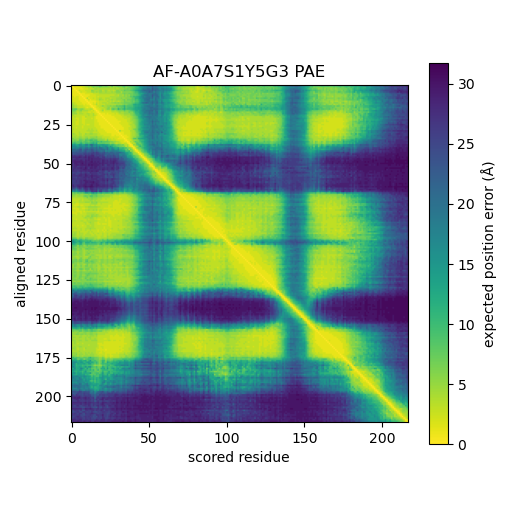791 1.00 74.25 191 ASP A C 1
ATOM 1408 O O . ASP A 1 191 ? -22.896 9.283 25.627 1.00 74.25 191 ASP A O 1
ATOM 1412 N N . GLU A 1 192 ? -23.333 7.659 24.143 1.00 73.38 192 GLU A N 1
ATOM 1413 C CA . GLU A 1 192 ? -24.792 7.667 24.369 1.00 73.38 192 GLU A CA 1
ATOM 1414 C C . GLU A 1 192 ? -25.165 7.344 25.829 1.00 73.38 192 GLU A C 1
ATOM 1416 O O . GLU A 1 192 ? -26.076 7.954 26.397 1.00 73.38 192 GLU A O 1
ATOM 1421 N N . MET A 1 193 ? -24.469 6.392 26.465 1.00 69.56 193 MET A N 1
ATOM 1422 C CA . MET A 1 193 ? -24.702 6.060 27.876 1.00 69.56 193 MET A CA 1
ATOM 1423 C C . MET A 1 193 ? -24.306 7.205 28.814 1.00 69.56 193 MET A C 1
ATOM 1425 O O . MET A 1 193 ? -25.006 7.440 29.799 1.00 69.56 193 MET A O 1
ATOM 1429 N N . ARG A 1 194 ? -23.226 7.939 28.513 1.00 70.50 194 ARG A N 1
ATOM 1430 C CA . ARG A 1 194 ? -22.801 9.116 29.290 1.00 70.50 194 ARG A CA 1
ATOM 1431 C C . ARG A 1 194 ? -23.779 10.278 29.157 1.00 70.50 194 ARG A C 1
ATOM 1433 O O . ARG A 1 194 ? -24.130 10.870 30.174 1.00 70.50 194 ARG A O 1
ATOM 1440 N N . GLU A 1 195 ? -24.267 10.564 27.950 1.00 68.38 195 GLU A N 1
ATOM 1441 C CA . GLU A 1 195 ? -25.277 11.610 27.735 1.00 68.38 195 GLU A CA 1
ATOM 1442 C C . GLU A 1 195 ? -26.599 11.294 28.455 1.00 68.38 195 GLU A C 1
ATOM 1444 O O . GLU A 1 195 ? -27.205 12.183 29.055 1.00 68.38 195 GLU A O 1
ATOM 1449 N N . GLN A 1 196 ? -27.034 10.028 28.483 1.00 62.88 196 GLN A N 1
ATOM 1450 C CA . GLN A 1 196 ? -28.219 9.622 29.255 1.00 62.88 196 GLN A CA 1
ATOM 1451 C C . GLN A 1 196 ? -28.009 9.728 30.774 1.00 62.88 196 GLN A C 1
ATOM 1453 O O . GLN A 1 196 ? -28.952 10.037 31.508 1.00 62.88 196 GLN A O 1
ATOM 1458 N N . GLN A 1 197 ? -26.789 9.491 31.262 1.00 60.12 197 GLN A N 1
ATOM 1459 C CA . GLN A 1 197 ? -26.453 9.633 32.681 1.00 60.12 197 GLN A CA 1
ATOM 1460 C C . GLN A 1 197 ? -26.393 11.100 33.128 1.00 60.12 197 GLN A C 1
ATOM 1462 O O . GLN A 1 197 ? -26.837 11.416 34.229 1.00 60.12 197 GLN A O 1
ATOM 1467 N N . ASP A 1 198 ? -25.905 11.996 32.270 1.00 63.19 198 ASP A N 1
ATOM 1468 C CA . ASP A 1 198 ? -25.834 13.434 32.557 1.00 63.19 198 ASP A CA 1
ATOM 1469 C C . ASP A 1 198 ? -27.213 14.112 32.406 1.00 63.19 198 ASP A C 1
ATOM 1471 O O . ASP A 1 198 ? -27.612 14.940 33.224 1.00 63.19 198 ASP A O 1
ATOM 1475 N N . GLY A 1 199 ? -28.025 13.671 31.436 1.00 57.06 199 GLY A N 1
ATOM 1476 C CA . GLY A 1 199 ? -29.400 14.153 31.252 1.00 57.06 199 GLY A CA 1
ATOM 1477 C C . GLY A 1 199 ? -30.381 13.733 32.356 1.00 57.06 199 GLY A C 1
ATOM 1478 O O . GLY A 1 199 ? -31.359 14.435 32.604 1.00 57.06 199 GLY A O 1
ATOM 1479 N N . SER A 1 200 ? -30.123 12.621 33.052 1.00 54.44 200 SER A N 1
ATOM 1480 C CA . SER A 1 200 ? -30.951 12.137 34.172 1.00 54.44 200 SER A CA 1
ATOM 1481 C C . SER A 1 200 ? -30.490 12.642 35.548 1.00 54.44 200 SER A C 1
ATOM 1483 O O . SER A 1 200 ? -31.226 12.519 36.528 1.00 54.44 200 SER A O 1
ATOM 1485 N N . GLY A 1 201 ? -29.303 13.255 35.632 1.00 49.16 201 GLY A N 1
ATOM 1486 C CA . GLY A 1 201 ? -28.755 13.831 36.864 1.00 49.16 201 GLY A CA 1
ATOM 1487 C C . GLY A 1 201 ? -29.352 15.187 37.257 1.00 49.16 201 GLY A C 1
ATOM 1488 O O . GLY A 1 201 ? -29.302 15.551 38.431 1.00 49.16 201 GLY A O 1
ATOM 1489 N N . VAL A 1 202 ? -29.954 15.916 36.311 1.00 52.09 202 VAL A N 1
ATOM 1490 C CA . VAL A 1 202 ? -30.498 17.266 36.552 1.00 52.09 202 VAL A CA 1
ATOM 1491 C C . VAL A 1 202 ? -31.869 17.230 37.247 1.00 52.09 202 VAL A C 1
ATOM 1493 O O . VAL A 1 202 ? -32.152 18.089 38.077 1.00 52.09 202 VAL A O 1
ATOM 1496 N N . GLU A 1 203 ? -32.702 16.207 37.016 1.00 52.66 203 GLU A N 1
ATOM 1497 C CA . GLU A 1 203 ? -34.028 16.130 37.662 1.00 52.66 203 GLU A CA 1
ATOM 1498 C C . GLU A 1 203 ? -33.974 15.751 39.155 1.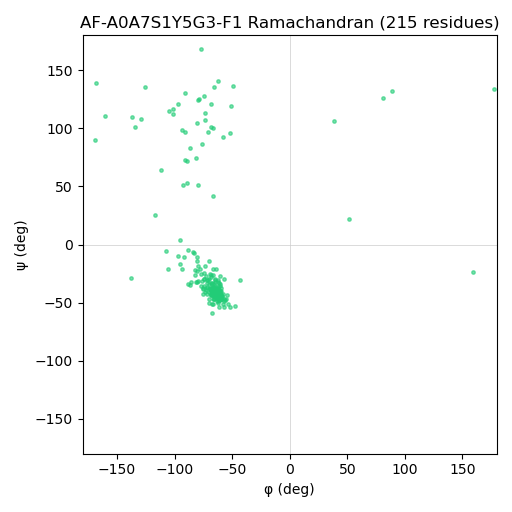00 52.66 203 GLU A C 1
ATOM 1500 O O . GLU A 1 203 ? -34.871 16.111 39.916 1.00 52.66 203 GLU A O 1
ATOM 1505 N N . LEU A 1 204 ? -32.927 15.061 39.623 1.00 53.06 204 LEU A N 1
ATOM 1506 C CA . LEU A 1 204 ? -32.839 14.624 41.026 1.00 53.06 204 LEU A CA 1
ATOM 1507 C C . LEU A 1 204 ? -32.332 15.714 41.982 1.00 53.06 204 LEU A C 1
ATOM 1509 O O . LEU A 1 204 ? -32.703 15.697 43.156 1.00 53.06 204 LEU A O 1
ATOM 1513 N N . SER A 1 205 ? -31.542 16.682 41.505 1.00 53.84 205 SER A N 1
ATOM 1514 C CA . SER A 1 205 ? -31.105 17.818 42.329 1.00 53.84 205 SER A CA 1
ATOM 1515 C C . SER A 1 205 ? -32.197 18.870 42.531 1.00 53.84 205 SER A C 1
ATOM 1517 O O . SER A 1 205 ? -32.255 19.478 43.601 1.00 53.84 205 SER A O 1
ATOM 1519 N N . ASP A 1 206 ? -33.091 19.051 41.554 1.00 54.66 206 ASP A N 1
ATOM 1520 C CA . ASP A 1 206 ? -34.185 20.027 41.651 1.00 54.66 206 ASP A CA 1
ATOM 1521 C C . ASP A 1 206 ? -35.307 19.542 42.582 1.00 54.66 206 ASP A C 1
ATOM 1523 O O . ASP A 1 206 ? -35.816 20.318 43.395 1.00 54.66 206 ASP A O 1
ATOM 1527 N N . ILE A 1 207 ? -35.619 18.238 42.575 1.00 54.53 207 ILE A N 1
ATOM 1528 C CA . ILE A 1 207 ? -36.615 17.654 43.491 1.00 54.53 207 ILE A CA 1
ATOM 1529 C C . ILE A 1 207 ? -36.128 17.714 44.949 1.00 54.53 207 ILE A C 1
ATOM 1531 O O . ILE A 1 207 ? -36.917 17.995 45.853 1.00 54.53 207 ILE A O 1
ATOM 1535 N N . GLN A 1 208 ? -34.828 17.511 45.201 1.00 52.62 208 GLN A N 1
ATOM 1536 C CA . GLN A 1 208 ? -34.280 17.565 46.561 1.00 52.62 208 GLN A CA 1
ATOM 1537 C C . GLN A 1 208 ? -34.324 18.986 47.150 1.00 52.62 208 GLN A C 1
ATOM 1539 O O . GLN A 1 208 ? -34.648 19.153 48.331 1.00 52.62 208 GLN A O 1
ATOM 1544 N N . PHE A 1 209 ? -34.076 20.007 46.322 1.00 52.69 209 PHE A N 1
ATOM 1545 C CA . PHE A 1 209 ? -34.089 21.413 46.734 1.00 52.69 209 PHE A CA 1
ATOM 1546 C C . PHE A 1 209 ? -35.505 21.932 47.050 1.00 52.69 209 PHE A C 1
ATOM 1548 O O . PHE A 1 209 ? -35.676 22.803 47.908 1.00 52.69 209 PHE A O 1
ATOM 1555 N N . GLU A 1 210 ? -36.539 21.382 46.405 1.00 53.78 210 GLU A N 1
ATOM 1556 C CA . GLU A 1 210 ? -37.936 21.731 46.691 1.00 53.78 210 GLU A CA 1
ATOM 1557 C C . GLU A 1 210 ? -38.431 21.122 48.016 1.00 53.78 210 GLU A C 1
ATOM 1559 O O . GLU A 1 210 ? -39.132 21.790 48.782 1.00 53.78 210 GLU A O 1
ATOM 1564 N N . THR A 1 211 ? -37.992 19.905 48.364 1.00 54.19 211 THR A N 1
ATOM 1565 C CA . THR A 1 211 ? -38.310 19.286 49.665 1.00 54.19 211 THR A CA 1
ATOM 1566 C C . THR A 1 211 ? -37.673 19.990 50.864 1.00 54.19 211 THR A C 1
ATOM 1568 O O . THR A 1 211 ? -38.309 20.064 51.915 1.00 54.19 211 THR A O 1
ATOM 1571 N N . GLU A 1 212 ? -36.465 20.556 50.737 1.00 52.62 212 GLU A N 1
ATOM 1572 C CA . GLU A 1 212 ? -35.855 21.329 51.833 1.00 52.62 212 GLU A CA 1
ATOM 1573 C C . GLU A 1 212 ? -36.547 22.679 52.060 1.00 52.62 212 GLU A C 1
ATOM 1575 O O . GLU A 1 212 ? -36.641 23.134 53.199 1.00 52.62 212 GLU A O 1
ATOM 1580 N N . LYS A 1 213 ? -37.106 23.307 51.017 1.00 52.78 213 LYS A N 1
ATOM 1581 C CA . LYS A 1 213 ? -37.883 24.548 51.180 1.00 52.78 213 LYS A CA 1
ATOM 1582 C C . LYS A 1 213 ? -39.255 24.331 51.816 1.00 52.78 213 LYS A C 1
ATOM 1584 O O . LYS A 1 213 ? -39.755 25.244 52.468 1.00 52.78 213 LYS A O 1
ATOM 1589 N N . LEU A 1 214 ? -39.855 23.149 51.665 1.00 51.91 214 LEU A N 1
ATOM 1590 C CA . LEU A 1 214 ? -41.172 22.853 52.237 1.00 51.91 214 LEU A CA 1
ATOM 1591 C C . LEU A 1 214 ? -41.134 22.487 53.732 1.00 51.91 214 LEU A C 1
ATOM 1593 O O . LEU A 1 214 ? -42.178 22.468 54.375 1.00 51.91 214 LEU A O 1
ATOM 1597 N N . LEU A 1 215 ? -39.952 22.197 54.288 1.00 50.94 215 LEU A N 1
ATOM 1598 C CA . LEU A 1 215 ? -39.783 21.765 55.682 1.00 50.94 215 LEU A CA 1
ATOM 1599 C C . LEU A 1 215 ? -39.432 22.917 56.649 1.00 50.94 215 LEU A C 1
ATOM 1601 O O . LEU A 1 215 ? -39.185 22.675 57.829 1.00 50.94 215 LEU A O 1
ATOM 1605 N N . VAL A 1 216 ? -39.405 24.164 56.156 1.00 53.25 216 VAL A N 1
ATOM 1606 C CA . VAL A 1 216 ? -39.034 25.383 56.912 1.00 53.25 216 VAL A CA 1
ATOM 1607 C C . VAL A 1 216 ? -40.209 26.378 57.019 1.00 53.25 216 VAL A C 1
ATOM 1609 O O . VAL A 1 216 ? -40.001 27.578 57.188 1.00 53.25 216 VAL A O 1
ATOM 1612 N N . VAL A 1 217 ? -41.458 25.903 56.941 1.00 47.00 217 VAL A N 1
ATOM 1613 C CA . VAL A 1 217 ? -42.664 26.712 57.228 1.00 47.00 217 VAL A CA 1
ATOM 1614 C C . VAL A 1 217 ? -43.470 26.092 58.358 1.00 47.00 217 VAL A C 1
ATOM 1616 O O . VAL A 1 217 ? -43.726 24.871 58.291 1.00 47.00 217 VAL A O 1
#

Radius of gyration: 28.76 Å; Cα contacts (8 Å, |Δi|>4): 144; chains: 1; bounding box: 70×43×103 Å